Protein 1R1T (pdb70)

B-factor: mean 29.42, std 12.28, range [13.74, 68.05]

CATH classification: 1.10.10.10

Sequence (197 aa):
ELQAIAPEVAQSLAEFFAVLADPNRLRLLSLLARSELCVGDLAQAIGVSESAVSHQLRSLRNLRLVSYRKQGRHVYYQLQDHHIVALYQNALDHLQECAIASELQAIAPEVAQSLAEFFAVLADPNRLRLLSLLARSELCVGDLAQAIGVSESAVSHQLRSLRNLRLVSYRKQGRHVYYQLQDHHIVALYQNALDHL

Nearest PDB structures (foldseek):
  1r1t-assembly1_B  TM=1.010E+00  e=1.824E-17  Synechococcus elongatus PCC 7942 = FACHB-805
  1r23-assembly1_A  TM=1.008E+00  e=6.328E-17  Synechococcus elongatus PCC 7942 = FACHB-805
  1r22-assembly1_B  TM=9.417E-01  e=9.170E-15  Synechococcus elongatus PCC 7942 = FACHB-805
  6cdb-assembly1_A  TM=9.073E-01  e=1.784E-09  Staphylococcus aureus
  6cda-assembly1_A-2  TM=9.214E-01  e=3.216E-09  Staphylococcus aureus

Foldseek 3Di:
DDDDPDPVVVVVVVVLVVVVPDVVLLVQQVVLLVHWAFLVVSCVVVVHDSVVSVVVVVVCVVSQQKDWDDDPPTITIHGNDVVSSVVSVVVVVVVDDD/DCPVVDDDDDPVVVVVVVVLVVVVPDVVLLLLQVVLLPHWAFLVVSCVVVVHDSVVSVVSVVVCVVSQQKDWDDDDPTITIHGNDVVSSVVSVVVVVVD

Solvent-accessible surface area: 10867 Å² total; per-residue (Å²): 209,54,143,15,27,37,84,118,50,0,81,60,0,3,98,13,0,46,34,1,31,44,44,95,52,1,54,0,1,6,0,9,22,182,26,64,4,28,29,28,43,0,5,159,40,35,63,62,69,104,88,36,0,55,103,44,0,136,38,0,92,127,64,176,0,2,28,113,96,150,90,80,217,95,63,55,24,52,13,67,45,131,60,0,28,14,2,13,85,24,0,34,67,21,42,104,155,166,146,83,30,122,146,29,160,16,28,38,88,118,46,0,81,48,0,4,97,13,0,54,31,2,32,42,42,91,46,1,52,0,2,4,0,10,29,145,44,65,20,25,31,23,53,0,5,135,38,40,61,63,65,100,84,33,0,58,113,49,0,132,37,0,92,105,60,146,0,5,36,103,91,154,101,80,240,99,59,55,20,43,16,70,73,125,46,1,46,14,1,9,79,28,0,44,77,30,98

InterPro domains:
  IPR001845 HTH ArsR-type DNA-binding domain [PF01022] (45-91)
  IPR001845 HTH ArsR-type DNA-binding domain [PR00778] (40-55)
  IPR001845 HTH ArsR-type DNA-binding domain [PR00778] (59-70)
  IPR001845 HTH ArsR-type DNA-binding domain [PR00778] (72-87)
  IPR001845 HTH ArsR-type DNA-binding domain [PR00778] (87-102)
  IPR001845 HTH ArsR-type DNA-binding domain [PS50987] (28-122)
  IPR001845 HTH ArsR-type DNA-binding domain [SM00418] (38-116)
  IPR011991 ArsR-like helix-turn-helix domain [cd00090] (40-116)
  IPR018334 ArsR-type transcription regulator, HTH motif [PS00846] (61-79)
  IPR036388 Winged helix-like DNA-binding domain superfamily [G3DSA:1.10.10.10] (24-122)
  IPR036390 Winged helix DNA-binding domain superfamily [SSF46785] (30-118)
  IPR051011 Metal-responsive transcriptional regulator [PTHR43132] (28-119)

Structure (mmCIF, N/CA/C/O backbone):
data_1R1T
#
_entry.id   1R1T
#
_cell.length_a   37.240
_cell.length_b   69.722
_cell.length_c   43.221
_cell.angle_alpha   90.00
_cell.angle_beta   95.84
_cell.angle_gamma   90.00
#
_symmetry.space_group_name_H-M   'P 1 21 1'
#
loop_
_entity.id
_entity.type
_entity.pdbx_description
1 polymer 'Transcriptional repressor smtB'
2 water water
#
loop_
_atom_site.group_PDB
_atom_site.id
_atom_site.type_symbol
_atom_site.label_atom_id
_atom_site.label_alt_id
_atom_site.label_comp_id
_atom_site.label_asym_id
_atom_site.label_entity_id
_atom_site.label_seq_id
_atom_site.pdbx_PDB_ins_code
_atom_site.Cartn_x
_atom_site.Cartn_y
_atom_site.Cartn_z
_atom_site.occupancy
_atom_site.B_iso_or_equiv
_atom_site.auth_seq_id
_atom_site.auth_comp_id
_atom_site.auth_asym_id
_atom_site.auth_atom_id
_atom_site.pdbx_PDB_model_num
ATOM 1 N N . GLU A 1 24 ? -5.942 16.152 37.721 1.00 53.36 24 GLU A N 1
ATOM 2 C CA . GLU A 1 24 ? -7.066 16.954 37.158 1.00 52.88 24 GLU A CA 1
ATOM 3 C C . GLU A 1 24 ? -6.626 18.384 36.857 1.00 51.78 24 GLU A C 1
ATOM 4 O O . GLU A 1 24 ? -7.427 19.316 36.939 1.00 52.43 24 GLU A O 1
ATOM 10 N N . LEU A 1 25 ? -5.353 18.555 36.514 1.00 49.00 25 LEU A N 1
ATOM 11 C CA . LEU A 1 25 ? -4.827 19.879 36.204 1.00 45.57 25 LEU A CA 1
ATOM 12 C C . LEU A 1 25 ? -4.131 19.956 34.851 1.00 43.03 25 LEU A C 1
ATOM 13 O O . LEU A 1 25 ? -3.320 19.099 34.497 1.00 42.68 25 LEU A O 1
ATOM 18 N N . GLN A 1 26 ? -4.462 21.000 34.100 1.00 39.99 26 GLN A N 1
ATOM 19 C CA . GLN A 1 26 ? -3.882 21.226 32.785 1.00 36.98 26 GLN A CA 1
ATOM 20 C C . GLN A 1 26 ? -3.286 22.626 32.771 1.00 32.13 26 GLN A C 1
ATOM 21 O O . GLN A 1 26 ? -3.911 23.569 33.247 1.00 31.68 26 GLN A O 1
ATOM 27 N N . ALA A 1 27 ? -2.077 22.757 32.238 1.00 28.33 27 ALA A N 1
ATOM 28 C CA . ALA A 1 27 ? -1.426 24.057 32.167 1.00 25.45 27 ALA A CA 1
ATOM 29 C C . ALA A 1 27 ? -2.102 24.867 31.069 1.00 24.54 27 ALA A C 1
ATOM 30 O O . ALA A 1 27 ? -2.894 24.323 30.289 1.00 24.49 27 ALA A O 1
ATOM 32 N N . ILE A 1 28 ? -1.813 26.162 31.004 1.00 20.25 28 ILE A N 1
ATOM 33 C CA . ILE A 1 28 ? -2.421 26.972 29.959 1.00 20.41 28 ILE A CA 1
ATOM 34 C C . ILE A 1 28 ? -1.870 26.487 28.633 1.00 20.33 28 ILE A C 1
ATOM 35 O O . ILE A 1 28 ? -0.768 25.954 28.566 1.00 18.97 28 ILE A O 1
ATOM 40 N N . ALA A 1 29 ? -2.658 26.659 27.581 1.00 20.46 29 ALA A N 1
ATOM 41 C CA . ALA A 1 29 ? -2.262 26.230 26.251 1.00 21.95 29 ALA A CA 1
ATOM 42 C C . ALA A 1 29 ? -0.960 26.897 25.821 1.00 22.01 29 ALA A C 1
ATOM 43 O O . ALA A 1 29 ? -0.676 28.030 26.203 1.00 20.81 29 ALA A O 1
ATOM 45 N N . PRO A 1 30 ? -0.148 26.195 25.020 1.00 21.38 30 PRO A N 1
ATOM 46 C CA . PRO A 1 30 ? 1.133 26.697 24.517 1.00 21.35 30 PRO A CA 1
ATOM 47 C C . PRO A 1 30 ? 1.007 28.088 23.887 1.00 21.53 30 PRO A C 1
ATOM 48 O O . PRO A 1 30 ? 1.822 28.975 24.147 1.00 21.58 30 PRO A O 1
ATOM 52 N N . GLU A 1 31 ? -0.019 28.272 23.061 1.00 20.94 31 GLU A N 1
ATOM 53 C CA . GLU A 1 31 ? -0.247 29.547 22.393 1.00 21.61 31 GLU A CA 1
ATOM 54 C C . GLU A 1 31 ? -0.567 30.651 23.396 1.00 21.19 31 GLU A C 1
ATOM 55 O O . GLU A 1 31 ? -0.181 31.801 23.202 1.00 21.28 31 GLU A O 1
ATOM 61 N N . VAL A 1 32 ? -1.270 30.295 24.466 1.00 20.97 32 VAL A N 1
ATOM 62 C CA . VAL A 1 32 ? -1.637 31.259 25.501 1.00 20.37 32 VAL A CA 1
ATOM 63 C C . VAL A 1 32 ? -0.399 31.653 26.306 1.00 19.49 32 VAL A C 1
ATOM 64 O O . VAL A 1 32 ? -0.207 32.826 26.645 1.00 19.72 32 VAL A O 1
ATOM 68 N N . ALA A 1 33 ? 0.439 30.669 26.615 1.00 18.82 33 ALA A N 1
ATOM 69 C CA . ALA A 1 33 ? 1.665 30.929 27.365 1.00 18.29 33 ALA A CA 1
ATOM 70 C C . ALA A 1 33 ? 2.584 31.832 26.545 1.00 19.81 33 ALA A C 1
ATOM 71 O O . ALA A 1 33 ? 3.234 32.732 27.079 1.00 17.29 33 ALA A O 1
ATOM 73 N N . GLN A 1 34 ? 2.639 31.587 25.238 1.00 19.19 34 GLN A N 1
ATOM 74 C CA . GLN A 1 34 ? 3.468 32.395 24.359 1.00 19.15 34 GLN A CA 1
ATOM 75 C C . GLN A 1 34 ? 2.942 33.828 24.273 1.00 19.96 34 GLN A C 1
ATOM 76 O O . GLN A 1 34 ? 3.722 34.781 24.306 1.00 21.58 34 GLN A O 1
ATOM 82 N N . SER A 1 35 ? 1.625 33.981 24.164 1.00 18.71 35 SER A N 1
ATOM 83 C CA . SER A 1 35 ? 1.026 35.312 24.076 1.00 19.91 35 SER A CA 1
ATOM 84 C C . SER A 1 35 ? 1.221 36.089 25.369 1.00 18.51 35 SER A C 1
ATOM 85 O O . SER A 1 35 ? 1.436 37.299 25.352 1.00 18.76 35 SER A O 1
ATOM 88 N N . LEU A 1 36 ? 1.146 35.384 26.492 1.00 17.79 36 LEU A N 1
ATOM 89 C CA . LEU A 1 36 ? 1.319 36.019 27.789 1.00 16.50 36 LEU A CA 1
ATOM 90 C C . LEU A 1 36 ? 2.784 36.416 27.963 1.00 16.10 36 LEU A C 1
ATOM 91 O O . LEU A 1 36 ? 3.085 37.450 28.553 1.00 17.11 36 LEU A O 1
ATOM 96 N N . ALA A 1 37 ? 3.693 35.602 27.434 1.00 15.66 37 ALA A N 1
ATOM 97 C CA . ALA A 1 37 ? 5.121 35.894 27.532 1.00 16.99 37 ALA A CA 1
ATOM 98 C C . ALA A 1 37 ? 5.431 37.159 26.742 1.00 17.53 37 ALA A C 1
ATOM 99 O O . ALA A 1 37 ? 6.209 38.003 27.185 1.00 15.16 37 ALA A O 1
ATOM 101 N N . GLU A 1 38 ? 4.807 37.294 25.576 1.00 18.53 38 GLU A N 1
ATOM 102 C CA . GLU A 1 38 ? 5.024 38.473 24.745 1.00 19.65 38 GLU A CA 1
ATOM 103 C C . GLU A 1 38 ? 4.466 39.713 25.444 1.00 19.90 38 GLU A C 1
ATOM 104 O O . GLU A 1 38 ? 5.051 40.793 25.360 1.00 18.52 38 GLU A O 1
ATOM 110 N N . PHE A 1 39 ? 3.340 39.549 26.137 1.00 18.61 39 PHE A N 1
ATOM 111 C CA . PHE A 1 39 ? 2.716 40.651 26.871 1.00 18.19 39 PHE A CA 1
ATOM 112 C C . PHE A 1 39 ? 3.663 41.130 27.971 1.00 16.81 39 PHE A C 1
ATOM 113 O O . PHE A 1 39 ? 3.892 42.331 28.130 1.00 15.24 39 PHE A O 1
ATOM 121 N N . PHE A 1 40 ? 4.223 40.202 28.738 1.00 15.30 40 PHE A N 1
ATOM 122 C CA . PHE A 1 40 ? 5.154 40.619 29.776 1.00 15.82 40 PHE A CA 1
ATOM 123 C C . PHE A 1 40 ? 6.417 41.239 29.171 1.00 15.95 40 PHE A C 1
ATOM 124 O O . PHE A 1 40 ? 7.004 42.149 29.749 1.00 16.53 40 PHE A O 1
ATOM 132 N N . ALA A 1 41 ? 6.819 40.772 27.994 1.00 16.20 41 ALA A N 1
ATOM 133 C CA . ALA A 1 41 ? 8.005 41.308 27.331 1.00 17.59 41 ALA A CA 1
ATOM 134 C C . ALA A 1 41 ? 7.845 42.787 26.978 1.00 17.84 41 ALA A C 1
ATOM 135 O O . ALA A 1 41 ? 8.798 43.563 27.096 1.00 18.24 41 ALA A O 1
ATOM 137 N N . VAL A 1 42 ? 6.649 43.189 26.551 1.00 17.94 42 VAL A N 1
ATOM 138 C CA . VAL A 1 42 ? 6.432 44.585 26.192 1.00 19.43 42 VAL A CA 1
ATOM 139 C C . VAL A 1 42 ? 6.373 45.475 27.428 1.00 18.91 42 VAL A C 1
ATOM 140 O O . VAL A 1 42 ? 6.615 46.671 27.340 1.00 18.55 42 VAL A O 1
ATOM 144 N N . LEU A 1 43 ? 6.068 44.880 28.578 1.00 18.60 43 LEU A N 1
ATOM 145 C CA . LEU A 1 43 ? 6.015 45.619 29.831 1.00 17.88 43 LEU A C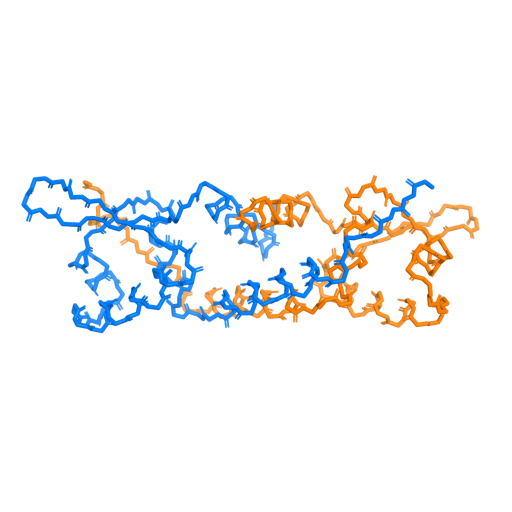A 1
ATOM 146 C C . LEU A 1 43 ? 7.408 45.788 30.441 1.00 18.07 43 LEU A C 1
ATOM 147 O O . LEU A 1 43 ? 7.608 46.638 31.308 1.00 16.83 43 LEU A O 1
ATOM 152 N N . ALA A 1 44 ? 8.365 44.976 29.991 1.00 17.61 44 ALA A N 1
ATOM 153 C CA . ALA A 1 44 ? 9.734 45.030 30.505 1.00 19.22 44 ALA A CA 1
ATOM 154 C C . ALA A 1 44 ? 10.483 46.189 29.854 1.00 19.74 44 ALA A C 1
ATOM 155 O O . ALA A 1 44 ? 11.507 45.997 29.189 1.00 20.97 44 ALA A O 1
ATOM 157 N N . ASP A 1 45 ? 9.962 47.390 30.075 1.00 18.36 45 ASP A N 1
ATOM 158 C CA . ASP A 1 45 ? 10.502 48.623 29.508 1.00 17.82 45 ASP A CA 1
ATOM 159 C C . ASP A 1 45 ? 10.312 49.711 30.558 1.00 18.15 45 ASP A C 1
ATOM 160 O O . ASP A 1 45 ? 9.188 50.120 30.836 1.00 16.46 45 ASP A O 1
ATOM 165 N N . PRO A 1 46 ? 11.410 50.204 31.146 1.00 18.69 46 PRO A N 1
ATOM 166 C CA . PRO A 1 46 ? 11.320 51.246 32.174 1.00 18.56 46 PRO A CA 1
ATOM 167 C C . PRO A 1 46 ? 10.565 52.507 31.769 1.00 19.16 46 PRO A C 1
ATOM 168 O O . PRO A 1 46 ? 9.799 53.056 32.563 1.00 17.46 46 PRO A O 1
ATOM 172 N N . ASN A 1 47 ? 10.775 52.976 30.545 1.00 20.14 47 ASN A N 1
ATOM 173 C CA . ASN A 1 47 ? 10.092 54.186 30.111 1.00 22.27 47 ASN A CA 1
ATOM 174 C C . ASN A 1 47 ? 8.592 53.976 30.000 1.00 20.50 47 ASN A C 1
ATOM 175 O O . ASN A 1 47 ? 7.809 54.869 30.324 1.00 20.45 47 ASN A O 1
ATOM 180 N N . ARG A 1 48 ? 8.184 52.795 29.550 1.00 20.07 48 ARG A N 1
ATOM 181 C CA . ARG A 1 48 ? 6.765 52.501 29.441 1.00 19.57 48 ARG A CA 1
ATOM 182 C C . ARG A 1 48 ? 6.168 52.432 30.838 1.00 18.46 48 ARG A C 1
ATOM 183 O O . ARG A 1 48 ? 5.097 52.969 31.090 1.00 18.30 48 ARG A O 1
ATOM 191 N N . LEU A 1 49 ? 6.871 51.769 31.751 1.00 17.35 49 LEU A N 1
ATOM 192 C CA . LEU A 1 49 ? 6.375 51.647 33.118 1.00 16.54 49 LEU A CA 1
ATOM 193 C C . LEU A 1 49 ? 6.239 53.000 33.816 1.00 17.51 49 LEU A C 1
ATOM 194 O O . LEU A 1 49 ? 5.329 53.193 34.622 1.00 17.38 49 LEU A O 1
ATOM 199 N N . ARG A 1 50 ? 7.130 53.940 33.504 1.00 17.50 50 ARG A N 1
ATOM 200 C CA . ARG A 1 50 ? 7.039 55.263 34.112 1.00 18.17 50 ARG A CA 1
ATOM 201 C C . ARG A 1 50 ? 5.732 55.921 33.663 1.00 17.53 50 ARG A C 1
ATOM 202 O O . ARG A 1 50 ? 5.041 56.549 34.464 1.00 17.04 50 ARG A O 1
ATOM 210 N N . LEU A 1 51 ? 5.395 55.768 32.385 1.00 17.73 51 LEU A N 1
ATOM 211 C CA . LEU A 1 51 ? 4.158 56.346 31.862 1.00 18.71 51 LEU A CA 1
ATOM 212 C C . LEU A 1 51 ? 2.951 55.650 32.468 1.00 17.36 51 LEU A C 1
ATOM 213 O O . LEU A 1 51 ? 1.979 56.301 32.859 1.00 18.01 51 LEU A O 1
ATOM 218 N N . LEU A 1 52 ? 3.001 54.324 32.551 1.00 15.42 52 LEU A N 1
ATOM 219 C CA . LEU A 1 52 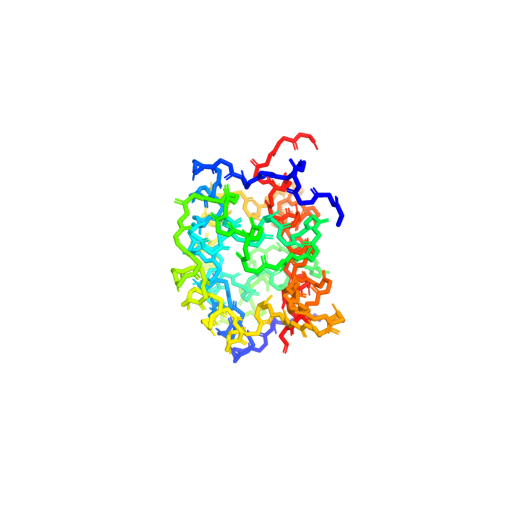? 1.883 53.585 33.121 1.00 17.42 52 LEU A CA 1
ATOM 220 C C . LEU A 1 52 ? 1.684 53.931 34.592 1.00 16.69 52 LEU A C 1
ATOM 221 O O . LEU A 1 52 ? 0.548 53.970 35.071 1.00 17.03 52 LEU A O 1
ATOM 226 N N . SER A 1 53 ? 2.782 54.197 35.304 1.00 16.53 53 SER A N 1
ATOM 227 C CA . SER A 1 53 ? 2.702 54.549 36.720 1.00 15.35 53 SER A CA 1
ATOM 228 C C . SER A 1 53 ? 1.914 55.839 36.930 1.00 15.37 53 SER A C 1
ATOM 229 O O . SER A 1 53 ? 1.315 56.046 37.989 1.00 15.80 53 SER A O 1
ATOM 232 N N . LEU A 1 54 ? 1.920 56.717 35.932 1.00 15.35 54 LEU A N 1
ATOM 233 C CA . LEU A 1 54 ? 1.168 57.964 36.032 1.00 14.47 54 LEU A CA 1
ATOM 234 C C . LEU A 1 54 ? -0.307 57.704 35.744 1.00 15.17 54 LEU A C 1
ATOM 235 O O . LEU A 1 54 ? -1.191 58.133 36.487 1.00 16.73 54 LEU A O 1
ATOM 240 N N . LEU A 1 55 ? -0.562 56.977 34.666 1.00 14.57 55 LEU A N 1
ATOM 241 C CA . LEU A 1 55 ? -1.926 56.668 34.261 1.00 14.17 55 LEU A CA 1
ATOM 242 C C . LEU A 1 55 ? -2.635 55.773 35.270 1.00 15.17 55 LEU A C 1
ATOM 243 O O . LEU A 1 55 ? -3.872 55.742 35.325 1.00 15.88 55 LEU A O 1
ATOM 248 N N . ALA A 1 56 ? -1.862 55.049 36.076 1.00 17.42 56 ALA A N 1
ATOM 249 C CA . ALA A 1 56 ? -2.458 54.173 37.080 1.00 18.28 56 ALA A CA 1
ATOM 250 C C . ALA A 1 56 ? -3.124 55.027 38.164 1.00 21.57 56 ALA A C 1
ATOM 251 O O . ALA A 1 56 ? -4.021 54.569 38.867 1.00 22.37 56 ALA A O 1
ATOM 253 N N . ARG A 1 57 ? -2.687 56.276 38.279 1.00 21.66 57 ARG A N 1
ATOM 254 C CA . ARG A 1 57 ? -3.229 57.205 39.268 1.00 23.70 57 ARG A CA 1
ATOM 255 C C . ARG A 1 57 ? -4.400 58.013 38.713 1.00 23.20 57 ARG A C 1
ATOM 256 O O . ARG A 1 57 ? -5.342 58.343 39.436 1.00 22.69 57 ARG A O 1
ATOM 264 N N . SER A 1 58 ? -4.344 58.337 37.425 1.00 22.16 58 SER A N 1
ATOM 265 C CA . SER A 1 58 ? -5.402 59.131 36.813 1.00 21.52 58 SER A CA 1
ATOM 266 C C . SER A 1 58 ? -5.230 59.234 35.310 1.00 21.02 58 SER A C 1
ATOM 267 O O . SER A 1 58 ? -4.120 59.090 34.795 1.00 20.06 58 SER A O 1
ATOM 270 N N . GLU A 1 59 ? -6.329 59.479 34.601 1.00 22.04 59 GLU A N 1
ATOM 271 C CA . GLU A 1 59 ? -6.231 59.641 33.160 1.00 21.70 59 GLU A CA 1
ATOM 272 C C . GLU A 1 59 ? -5.495 60.968 33.025 1.00 21.29 59 GLU A C 1
ATOM 273 O O . GLU A 1 59 ? -5.613 61.832 33.895 1.00 20.87 59 GLU A O 1
ATOM 279 N N . LEU A 1 60 ? -4.732 61.132 31.952 1.00 19.26 60 LEU A N 1
ATOM 280 C CA . LEU A 1 60 ? -3.951 62.347 31.764 1.00 19.71 60 LEU A CA 1
ATOM 281 C C . LEU A 1 60 ? -3.801 62.728 30.303 1.00 19.04 60 LEU A C 1
ATOM 282 O O . LEU A 1 60 ? -3.793 61.868 29.426 1.00 19.65 60 LEU A O 1
ATOM 287 N N . CYS A 1 61 ? -3.661 64.022 30.045 1.00 22.28 61 CYS A N 1
ATOM 288 C CA . CYS A 1 61 ? -3.464 64.473 28.681 1.00 24.04 61 CYS A CA 1
ATOM 289 C C . CYS A 1 61 ? -1.967 64.380 28.400 1.00 23.90 61 CYS A C 1
ATOM 290 O O . CYS A 1 61 ? -1.154 64.266 29.324 1.00 23.40 61 CYS A O 1
ATOM 293 N N . VAL A 1 62 ? -1.603 64.408 27.126 1.00 22.71 62 VAL A N 1
ATOM 294 C CA . VAL A 1 62 ? -0.205 64.318 26.735 1.00 22.42 62 VAL A CA 1
ATOM 295 C C . VAL A 1 62 ? 0.631 65.410 27.404 1.00 22.76 62 VAL A C 1
ATOM 296 O O . VAL A 1 62 ? 1.770 65.171 27.802 1.00 22.08 62 VAL A O 1
ATOM 300 N N . GLY A 1 63 ? 0.057 66.601 27.533 1.00 22.70 63 GLY A N 1
ATOM 301 C CA . GLY A 1 63 ? 0.762 67.698 28.173 1.00 25.30 63 GLY A CA 1
ATOM 302 C C . GLY A 1 63 ? 1.130 67.355 29.606 1.00 26.20 63 GLY A C 1
ATOM 303 O O . GLY A 1 63 ? 2.261 67.589 30.039 1.00 27.61 63 GLY A O 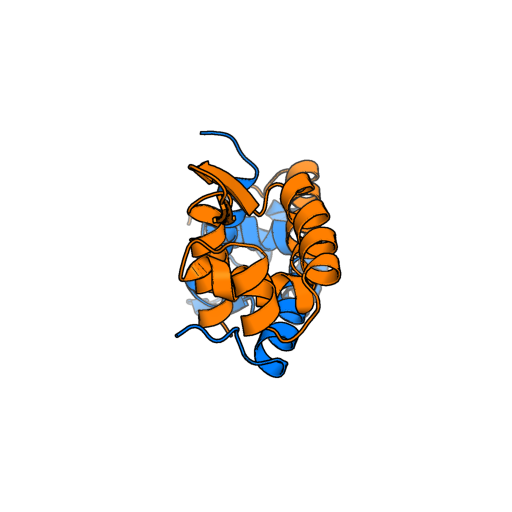1
ATOM 304 N N . ASP A 1 64 ? 0.175 66.803 30.348 1.00 26.29 64 ASP A N 1
ATOM 305 C CA . ASP A 1 64 ? 0.421 66.417 31.737 1.00 26.58 64 ASP A CA 1
ATOM 306 C C . ASP A 1 64 ? 1.548 65.390 31.817 1.00 25.13 64 ASP A C 1
ATOM 307 O O . ASP A 1 64 ? 2.454 65.513 32.640 1.00 25.93 64 ASP A O 1
ATOM 312 N N . LEU A 1 65 ? 1.476 64.370 30.965 1.00 22.74 65 LEU A N 1
ATOM 313 C CA . LEU A 1 65 ? 2.481 63.306 30.951 1.00 23.11 65 LEU A CA 1
ATOM 314 C C . LEU A 1 65 ? 3.878 63.812 30.611 1.00 25.95 65 LEU A C 1
ATOM 315 O O . LEU A 1 65 ? 4.858 63.447 31.266 1.00 25.20 65 LEU A O 1
ATOM 320 N N . ALA A 1 66 ? 3.969 64.652 29.587 1.00 27.13 66 ALA A N 1
ATOM 321 C CA . ALA A 1 66 ? 5.255 65.198 29.168 1.00 30.30 66 ALA A CA 1
ATOM 322 C C . ALA A 1 66 ? 5.924 65.962 30.301 1.00 31.28 66 ALA A C 1
ATOM 323 O O . ALA A 1 66 ? 7.098 65.746 30.600 1.00 32.60 66 ALA A O 1
ATOM 325 N N . GLN A 1 67 ? 5.170 66.856 30.931 1.00 33.28 67 GLN A N 1
ATOM 326 C CA . GLN A 1 67 ? 5.698 67.656 32.027 1.00 35.60 67 GLN A CA 1
ATOM 327 C C . GLN A 1 67 ? 6.053 66.787 33.230 1.00 35.68 67 GLN A C 1
ATOM 328 O O . GLN A 1 67 ? 6.996 67.083 33.965 1.00 34.96 67 GLN A O 1
ATOM 334 N N . ALA A 1 68 ? 5.300 65.709 33.425 1.00 35.25 68 ALA A N 1
ATOM 335 C CA . ALA A 1 68 ? 5.542 64.808 34.546 1.00 36.38 68 ALA A CA 1
ATOM 336 C C . ALA A 1 68 ? 6.897 64.115 34.453 1.00 37.05 68 ALA A C 1
ATOM 337 O O . ALA A 1 68 ? 7.641 64.066 35.433 1.00 38.03 68 ALA A O 1
ATOM 339 N N . ILE A 1 69 ? 7.219 63.580 33.280 1.00 36.81 69 ILE A N 1
ATOM 340 C CA . ILE A 1 69 ? 8.488 62.885 33.104 1.00 37.99 69 ILE A CA 1
ATOM 341 C C . ILE A 1 69 ? 9.607 63.791 32.599 1.00 38.34 69 ILE A C 1
ATOM 342 O O . ILE A 1 69 ? 10.780 63.425 32.654 1.00 39.68 69 ILE A O 1
ATOM 347 N N . GLY A 1 70 ? 9.245 64.968 32.100 1.00 37.39 70 GLY A N 1
ATOM 348 C CA . GLY A 1 70 ? 10.251 65.905 31.631 1.00 38.05 70 GLY A CA 1
ATOM 349 C C . GLY A 1 70 ? 10.726 65.783 30.196 1.00 37.27 70 GLY A C 1
ATOM 350 O O . GLY A 1 70 ? 11.883 66.081 29.898 1.00 37.77 70 GLY A O 1
ATOM 351 N N . VAL A 1 71 ? 9.845 65.347 29.303 1.00 36.40 71 VAL A N 1
ATOM 352 C CA . VAL A 1 71 ? 10.195 65.219 27.895 1.00 36.49 71 VAL A CA 1
ATOM 353 C C . VAL A 1 71 ? 9.222 66.045 27.059 1.00 36.15 71 VAL A C 1
ATOM 354 O O . VAL A 1 71 ? 8.277 66.628 27.590 1.00 35.86 71 VAL A O 1
ATOM 358 N N . SER A 1 72 ? 9.458 66.096 25.753 1.00 35.40 72 SER A N 1
ATOM 359 C CA . SER A 1 72 ? 8.596 66.859 24.862 1.00 35.10 72 SER A CA 1
ATOM 360 C C . SER A 1 72 ? 7.296 66.106 24.626 1.00 34.31 72 SER A C 1
ATOM 361 O O . SER A 1 72 ? 7.255 64.880 24.726 1.00 33.55 72 SER A O 1
ATOM 364 N N . GLU A 1 73 ? 6.236 66.842 24.313 1.00 33.91 73 GLU A N 1
ATOM 365 C CA . GLU A 1 73 ? 4.952 66.219 24.041 1.00 34.10 73 GLU A CA 1
ATOM 366 C C . GLU A 1 73 ? 5.103 65.255 22.868 1.00 33.89 73 GLU A C 1
ATOM 367 O O . GLU A 1 73 ? 4.522 64.174 22.865 1.00 33.07 73 GLU A O 1
ATOM 373 N N . SER A 1 74 ? 5.896 65.644 21.875 1.00 33.79 74 SER A N 1
ATOM 374 C CA . SER A 1 74 ? 6.116 64.793 20.712 1.00 33.75 74 SER A CA 1
ATOM 375 C C . SER A 1 74 ? 6.713 63.460 21.144 1.00 32.56 74 SER A C 1
ATOM 376 O O . SER A 1 74 ? 6.343 62.410 20.627 1.00 32.48 74 SER A O 1
ATOM 379 N N . ALA A 1 75 ? 7.636 63.509 22.100 1.00 31.80 75 ALA A N 1
ATOM 380 C CA . ALA A 1 75 ? 8.275 62.300 22.600 1.00 31.43 75 ALA A CA 1
ATOM 381 C C . ALA A 1 75 ? 7.245 61.378 23.251 1.00 29.98 75 ALA A C 1
ATOM 382 O O . ALA A 1 75 ? 7.201 60.184 22.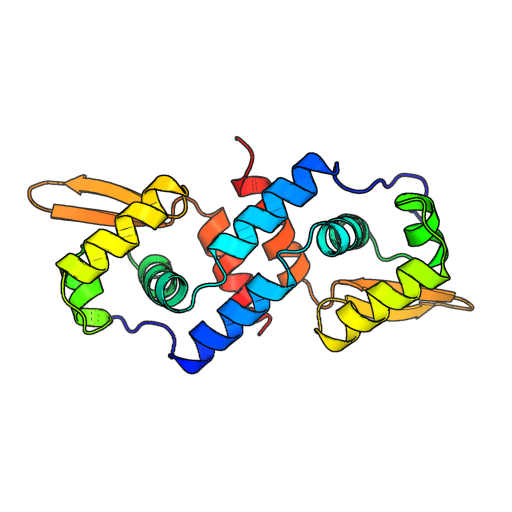964 1.00 28.64 75 ALA A O 1
ATOM 384 N N . VAL A 1 76 ? 6.418 61.934 24.130 1.00 30.15 76 VAL A N 1
ATOM 385 C CA . VAL A 1 76 ? 5.401 61.133 24.800 1.00 28.28 76 VAL A CA 1
ATOM 386 C C . VAL A 1 76 ? 4.354 60.638 23.806 1.00 27.02 76 VAL A C 1
ATOM 387 O O . VAL A 1 76 ? 3.841 59.532 23.942 1.00 25.62 76 VAL A O 1
ATOM 391 N N . SER A 1 77 ? 4.038 61.458 22.808 1.00 26.85 77 SER A N 1
ATOM 392 C CA . SER A 1 77 ? 3.056 61.074 21.806 1.00 28.67 77 SER A CA 1
ATOM 393 C C . SER A 1 77 ? 3.578 59.842 21.074 1.00 27.93 77 SER A C 1
ATOM 394 O O . SER A 1 77 ? 2.837 58.899 20.811 1.00 27.16 77 SER A O 1
ATOM 397 N N . HIS A 1 78 ? 4.867 59.857 20.753 1.00 29.08 78 HIS A N 1
ATOM 398 C CA . HIS A 1 78 ? 5.492 58.734 20.069 1.00 29.80 78 HIS A CA 1
ATOM 399 C C . HIS A 1 78 ? 5.387 57.475 20.928 1.00 28.13 78 HIS A C 1
ATOM 400 O O . HIS A 1 78 ? 5.017 56.407 20.443 1.00 28.37 78 HIS A O 1
ATOM 407 N N . GLN A 1 79 ? 5.704 57.606 22.212 1.00 26.84 79 GLN A N 1
ATOM 408 C CA . GLN A 1 79 ? 5.647 56.465 23.118 1.00 24.70 79 GLN A CA 1
ATOM 409 C C . GLN A 1 79 ? 4.218 55.951 23.277 1.00 24.18 79 GLN A C 1
ATOM 410 O O . GLN A 1 79 ? 3.991 54.743 23.332 1.00 23.63 79 GLN A O 1
ATOM 416 N N . LEU A 1 80 ? 3.252 56.866 23.336 1.00 23.20 80 LEU A N 1
ATOM 417 C CA . LEU A 1 80 ? 1.852 56.475 23.486 1.00 21.45 80 LEU A CA 1
ATOM 418 C C . LEU A 1 80 ? 1.347 55.736 22.250 1.00 21.30 80 LEU A C 1
ATOM 419 O O . LEU A 1 80 ? 0.482 54.866 22.340 1.00 21.53 80 LEU A O 1
ATOM 424 N N . ARG A 1 81 ? 1.898 56.080 21.092 1.00 23.67 81 ARG A N 1
ATOM 425 C CA . ARG A 1 81 ? 1.507 55.436 19.846 1.00 26.51 81 ARG A CA 1
ATOM 426 C C . ARG A 1 81 ? 1.717 53.930 19.987 1.00 26.33 81 ARG A C 1
ATOM 427 O O . ARG A 1 81 ? 0.836 53.132 19.660 1.00 27.49 81 ARG A O 1
ATOM 435 N N . SER A 1 82 ? 2.891 53.552 20.485 1.00 25.71 82 SER A N 1
ATOM 436 C CA . SER A 1 82 ? 3.234 52.148 20.682 1.00 25.77 82 SER A CA 1
ATOM 437 C C . SER A 1 82 ? 2.323 51.503 21.718 1.00 23.77 82 SER A C 1
ATOM 438 O O . SER A 1 82 ? 1.819 50.401 21.516 1.00 24.43 82 SER A O 1
ATOM 441 N N . LEU A 1 83 ? 2.105 52.195 22.830 1.00 22.59 83 LEU A N 1
ATOM 442 C CA . LEU A 1 83 ? 1.253 51.662 23.883 1.00 22.24 83 LEU A CA 1
ATOM 443 C C . LEU A 1 83 ? -0.183 51.465 23.410 1.00 21.67 83 LEU A C 1
ATOM 444 O O . LEU A 1 83 ? -0.869 50.555 23.868 1.00 21.47 83 LEU A O 1
ATOM 449 N N . ARG A 1 84 ? -0.641 52.311 22.494 1.00 20.66 84 ARG A N 1
ATOM 450 C CA . ARG A 1 84 ? -1.995 52.173 21.977 1.00 24.06 84 ARG A CA 1
ATOM 451 C C . ARG A 1 84 ? -2.101 50.908 21.130 1.00 25.02 84 ARG A C 1
ATOM 452 O O . ARG A 1 84 ? -3.053 50.140 21.265 1.00 24.97 84 ARG A O 1
ATOM 460 N N . ASN A 1 85 ? -1.117 50.693 20.261 1.00 25.38 85 ASN A N 1
ATOM 461 C CA . ASN A 1 85 ? -1.131 49.522 19.392 1.00 28.76 85 ASN A CA 1
ATOM 462 C C . ASN A 1 85 ? -0.940 48.229 20.181 1.00 29.08 85 ASN A C 1
ATOM 463 O O . ASN A 1 85 ? -1.410 47.172 19.764 1.00 30.78 85 ASN A O 1
ATOM 468 N N . LEU A 1 86 ? -0.253 48.318 21.318 1.00 28.90 86 LEU A N 1
ATOM 469 C CA . LEU A 1 86 ? -0.009 47.150 22.166 1.00 28.13 86 LEU A CA 1
ATOM 470 C C . LEU A 1 86 ? -1.173 46.904 23.126 1.00 27.43 86 LEU A C 1
ATOM 471 O O . LEU A 1 86 ? -1.122 46.002 23.967 1.00 28.20 86 LEU A O 1
ATOM 476 N N . ARG A 1 87 ? -2.221 47.710 22.988 1.00 26.72 87 ARG A N 1
ATOM 477 C CA . ARG A 1 87 ? -3.415 47.609 23.819 1.00 25.95 87 ARG A CA 1
ATOM 478 C C . ARG A 1 87 ? -3.148 47.779 25.310 1.00 23.79 87 ARG A C 1
ATOM 479 O O . ARG A 1 87 ? -3.808 47.151 26.140 1.00 23.24 87 ARG A O 1
ATOM 487 N N . LEU A 1 88 ? -2.184 48.631 25.641 1.00 20.10 88 LEU A N 1
ATOM 488 C CA . LEU A 1 88 ? -1.847 48.907 27.039 1.00 19.69 88 LEU A CA 1
ATOM 489 C C . LEU A 1 88 ? -2.528 50.196 27.499 1.00 18.73 88 LEU A C 1
ATOM 490 O O . LEU A 1 88 ? -2.813 50.369 28.685 1.00 18.94 88 LEU A O 1
ATOM 495 N N . VAL A 1 89 ? -2.785 51.105 26.561 1.00 18.19 89 VAL A N 1
ATOM 496 C CA . VAL A 1 89 ? -3.474 52.350 26.888 1.00 19.09 89 VAL A CA 1
ATOM 497 C C . VAL A 1 89 ? -4.565 52.647 25.866 1.00 20.59 89 VAL A C 1
ATOM 498 O O . VAL A 1 89 ? -4.533 52.151 24.740 1.00 20.08 89 VAL A O 1
ATOM 502 N N . SER A 1 90 ? -5.534 53.448 26.288 1.00 19.45 90 SER A N 1
ATOM 503 C CA . SER A 1 90 ? -6.634 53.869 25.432 1.00 20.63 90 SER A CA 1
ATOM 504 C C . SER A 1 90 ? -6.757 55.373 25.620 1.00 20.18 90 SER A C 1
ATOM 505 O O . SER A 1 90 ? -5.981 55.975 26.356 1.00 19.24 90 SER A O 1
ATOM 508 N N . TYR A 1 91 ? -7.704 55.996 24.933 1.00 20.30 91 TYR A N 1
ATOM 509 C CA . TYR A 1 91 ? -7.884 57.428 25.094 1.00 21.58 91 TYR A CA 1
ATOM 510 C C . TYR A 1 91 ? -9.346 57.776 24.908 1.00 22.24 91 TYR A C 1
ATOM 511 O O . TYR A 1 91 ? -10.134 56.970 24.402 1.00 22.92 91 TYR A O 1
ATOM 520 N N . ARG A 1 92 ? -9.692 58.983 25.326 1.00 23.05 92 ARG A N 1
ATOM 521 C CA . ARG A 1 92 ? -11.052 59.480 25.232 1.00 27.13 92 ARG A CA 1
ATOM 522 C C . ARG A 1 92 ? -11.004 60.984 25.011 1.00 27.54 92 ARG A C 1
ATOM 523 O O . ARG A 1 92 ? -10.027 61.646 25.373 1.00 24.96 92 ARG A O 1
ATOM 531 N N . LYS A 1 93 ? -12.055 61.518 24.398 1.00 30.23 93 LYS A N 1
ATOM 532 C CA . LYS A 1 93 ? -12.140 62.948 24.152 1.00 33.69 93 LYS A CA 1
ATOM 533 C C . LYS A 1 93 ? -13.008 63.556 25.249 1.00 35.06 93 LYS A C 1
ATOM 534 O O . LYS A 1 93 ? -14.140 63.127 25.457 1.00 36.10 93 LYS A O 1
ATOM 540 N N . GLN A 1 94 ? -12.466 64.537 25.959 1.00 37.38 94 GLN A N 1
ATOM 541 C CA . GLN A 1 94 ? -13.198 65.213 27.023 1.00 40.29 94 GLN A CA 1
ATOM 542 C C . GLN A 1 94 ? -13.149 66.710 26.766 1.00 40.74 94 GLN A C 1
ATOM 543 O O . GLN A 1 94 ? -12.217 67.395 27.188 1.00 41.39 94 GLN A O 1
ATOM 549 N N . GLY A 1 95 ? -14.160 67.214 26.067 1.00 41.78 95 GLY A N 1
ATOM 550 C CA . GLY A 1 95 ? -14.194 68.627 25.752 1.00 41.83 95 GLY A CA 1
ATOM 551 C C . GLY A 1 95 ? -13.245 68.915 24.607 1.00 41.23 95 GLY A C 1
ATOM 552 O O . GLY A 1 95 ? -13.354 68.316 23.536 1.00 42.32 95 GLY A O 1
ATOM 553 N N . ARG A 1 96 ? -12.302 69.821 24.834 1.00 40.84 96 ARG A N 1
ATOM 554 C CA . ARG A 1 96 ? -11.332 70.185 23.810 1.00 40.52 96 ARG A CA 1
ATOM 555 C C . ARG A 1 96 ? -9.985 69.502 24.041 1.00 38.34 96 ARG A C 1
ATOM 556 O O . ARG A 1 96 ? -8.960 69.951 23.531 1.00 37.90 96 ARG A O 1
ATOM 564 N N . HIS A 1 97 ? -9.991 68.412 24.803 1.00 35.48 97 HIS A N 1
ATOM 565 C CA . HIS A 1 97 ? -8.755 67.694 25.103 1.00 34.17 97 HIS A CA 1
ATOM 566 C C . HIS A 1 97 ? -8.885 66.179 25.003 1.00 30.13 97 HIS A C 1
ATOM 567 O O . HIS A 1 97 ? -9.967 65.621 25.159 1.00 29.95 97 HIS A O 1
ATOM 574 N N . VAL A 1 98 ? -7.758 65.523 24.750 1.00 28.08 98 VAL A N 1
ATOM 575 C CA . VAL A 1 98 ? -7.710 64.070 24.665 1.00 24.29 98 VAL A CA 1
ATOM 576 C C . VAL A 1 98 ? -6.988 63.571 25.915 1.00 22.18 98 VAL A C 1
ATOM 577 O O . VAL A 1 98 ? -5.897 64.032 26.234 1.00 22.39 98 VAL A O 1
ATOM 581 N N . TYR A 1 99 ? -7.615 62.655 26.637 1.00 19.90 99 TYR A N 1
ATOM 582 C CA . TYR A 1 99 ? -7.003 62.110 27.841 1.00 19.36 99 TYR A CA 1
ATOM 583 C C . TYR A 1 99 ? -6.702 60.642 27.626 1.00 17.82 99 TYR A C 1
ATOM 584 O O . TYR A 1 99 ? -7.497 59.916 27.038 1.00 18.82 99 TYR A O 1
ATOM 593 N N . TYR A 1 100 ? -5.534 60.212 28.093 1.00 16.81 100 TYR A N 1
ATOM 594 C CA . TYR A 1 100 ? -5.137 58.824 27.971 1.00 16.65 100 TYR A CA 1
ATOM 595 C C . TYR A 1 100 ? -5.378 58.105 29.289 1.00 17.33 100 TYR A C 1
ATOM 596 O O . TYR A 1 100 ? -5.361 58.722 30.352 1.00 16.76 100 TYR A O 1
ATOM 605 N N . GLN A 1 101 ? -5.605 56.800 29.200 1.00 17.80 101 GLN A N 1
ATOM 606 C CA . GLN A 1 101 ? -5.846 55.971 30.374 1.00 18.43 101 GLN A CA 1
ATOM 607 C C . GLN A 1 101 ? -5.325 54.561 30.124 1.00 16.99 101 GLN A C 1
ATOM 608 O O . GLN A 1 101 ? -5.062 54.187 28.987 1.00 17.11 101 GLN A O 1
ATOM 614 N N . LEU A 1 102 ? -5.165 53.777 31.184 1.00 15.47 102 LEU A N 1
ATOM 615 C CA . LEU A 1 102 ? -4.724 52.404 31.000 1.00 15.77 102 LEU A CA 1
ATOM 616 C C . LEU A 1 102 ? -5.865 51.681 30.284 1.00 16.81 102 LEU A C 1
ATOM 617 O O . LEU A 1 102 ? -7.035 51.963 30.543 1.00 19.52 102 LEU A O 1
ATOM 622 N N . GLN A 1 103 ? -5.524 50.770 29.375 1.00 17.74 103 GLN A N 1
ATOM 623 C CA . GLN A 1 103 ? -6.516 50.040 28.576 1.00 18.95 103 GLN A CA 1
ATOM 624 C C . GLN A 1 103 ? -7.705 49.467 29.341 1.00 19.91 103 GLN A C 1
ATOM 625 O O . GLN A 1 103 ? -8.847 49.557 28.887 1.00 21.01 103 GLN A O 1
ATOM 631 N N . ASP A 1 104 ? -7.436 48.845 30.482 1.00 18.19 104 ASP A N 1
ATOM 632 C CA . ASP A 1 104 ? -8.497 48.282 31.300 1.00 19.83 104 ASP A CA 1
ATOM 633 C C . ASP A 1 104 ? -8.026 48.152 32.737 1.00 20.11 104 ASP A C 1
ATOM 634 O O . ASP A 1 104 ? -6.861 48.420 33.041 1.00 17.61 104 ASP A O 1
ATOM 639 N N . HIS A 1 105 ? -8.929 47.758 33.626 1.00 19.61 105 HIS A N 1
ATOM 640 C CA . HIS A 1 105 ? -8.573 47.633 35.032 1.00 19.55 105 HIS A CA 1
ATOM 641 C C . HIS A 1 105 ? -7.589 46.504 35.304 1.00 18.67 105 HIS A C 1
ATOM 642 O O . HIS A 1 105 ? -6.902 46.517 36.319 1.00 19.98 105 HIS A O 1
ATOM 649 N N . HIS A 1 106 ? -7.512 45.526 34.408 1.00 18.51 106 HIS A N 1
ATOM 650 C CA . HIS A 1 106 ? -6.579 44.424 34.624 1.00 17.09 106 HIS A CA 1
ATOM 651 C C . HIS A 1 106 ? -5.152 44.958 34.606 1.00 17.41 106 HIS A C 1
ATOM 652 O O . HIS A 1 106 ? -4.296 44.509 35.374 1.00 17.44 106 HIS A O 1
ATOM 659 N N . ILE A 1 107 ? -4.896 45.918 33.725 1.00 16.43 107 ILE A N 1
ATOM 660 C CA . ILE A 1 107 ? -3.567 46.512 33.620 1.00 18.03 107 ILE A CA 1
ATOM 661 C C . ILE A 1 107 ? -3.255 47.244 34.921 1.00 18.00 107 ILE A C 1
ATOM 662 O O . ILE A 1 107 ? -2.142 47.173 35.437 1.00 16.92 107 ILE A O 1
ATOM 667 N N . VAL A 1 108 ? -4.255 47.944 35.444 1.00 18.14 108 VAL A N 1
ATOM 668 C CA . VAL A 1 108 ? -4.121 48.667 36.702 1.00 18.89 108 VAL A CA 1
ATOM 669 C C . VAL A 1 108 ? -3.760 47.683 37.818 1.00 18.57 108 VAL A C 1
ATOM 670 O O . VAL A 1 108 ? -2.794 47.878 38.555 1.00 17.27 108 VAL A O 1
ATOM 674 N N . ALA A 1 109 ? -4.537 46.610 37.923 1.00 18.91 109 ALA A N 1
ATOM 675 C CA . ALA A 1 109 ? -4.323 45.610 38.959 1.00 17.57 109 ALA A CA 1
ATOM 676 C C . ALA A 1 109 ? -3.011 44.833 38.839 1.00 16.82 109 ALA A C 1
ATOM 677 O O . ALA A 1 109 ? -2.349 44.579 39.843 1.00 16.88 109 ALA A O 1
ATOM 679 N N . LEU A 1 110 ? -2.626 44.448 37.628 1.00 16.48 110 LEU A N 1
ATOM 680 C CA . LEU A 1 110 ? -1.381 43.698 37.499 1.00 17.36 110 LEU A CA 1
ATOM 681 C C . LEU A 1 110 ? -0.193 44.605 37.795 1.00 16.30 110 LEU A C 1
ATOM 682 O O . LEU A 1 110 ? 0.806 44.160 38.357 1.00 16.33 110 LEU A O 1
ATOM 687 N N . TYR A 1 111 ? -0.309 45.877 37.425 1.00 15.75 111 TYR A N 1
ATOM 688 C CA . TYR A 1 111 ? 0.760 46.833 37.689 1.00 16.42 111 TYR A CA 1
ATOM 689 C C . TYR A 1 111 ? 0.934 47.014 39.200 1.00 17.23 111 TYR A C 1
ATOM 690 O O . TYR A 1 111 ? 2.043 46.936 39.728 1.00 18.02 111 TYR A O 1
ATOM 699 N N . GLN A 1 112 ? -0.168 47.257 39.896 1.00 17.94 112 GLN A N 1
ATOM 700 C CA . GLN A 1 112 ? -0.112 47.462 41.337 1.00 20.36 112 GLN A CA 1
ATOM 701 C C . GLN A 1 112 ? 0.357 46.229 42.089 1.00 18.32 112 GLN A C 1
ATOM 702 O O . GLN A 1 112 ? 1.122 46.334 43.041 1.00 20.02 112 GLN A O 1
ATOM 708 N N . ASN A 1 113 ? -0.099 45.057 41.671 1.00 18.37 113 ASN A N 1
ATOM 709 C CA . ASN A 1 113 ? 0.316 43.838 42.345 1.00 17.75 113 ASN A CA 1
ATOM 710 C C . ASN A 1 113 ? 1.781 43.517 42.110 1.00 17.80 113 ASN A C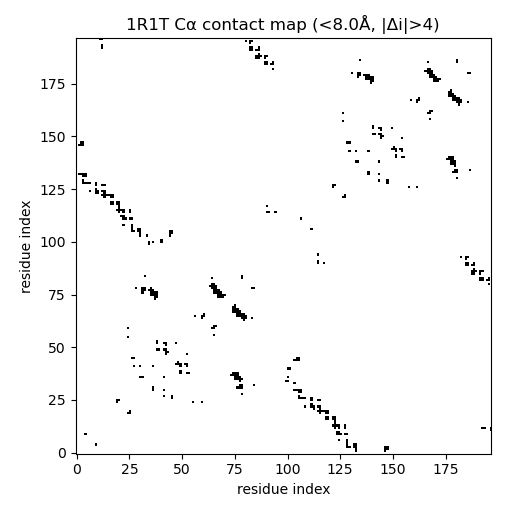 1
ATOM 711 O O . ASN A 1 113 ? 2.439 42.964 42.985 1.00 17.70 113 ASN A O 1
ATOM 716 N N . ALA A 1 114 ? 2.297 43.861 40.933 1.00 16.82 114 ALA A N 1
ATOM 717 C CA . ALA A 1 114 ? 3.704 43.599 40.641 1.00 16.96 114 ALA A CA 1
ATOM 718 C C . ALA A 1 114 ? 4.567 44.498 41.522 1.00 19.76 114 ALA A C 1
ATOM 719 O O . ALA A 1 114 ? 5.544 44.056 42.131 1.00 18.42 114 ALA A O 1
ATOM 721 N N . LEU A 1 115 ? 4.192 45.768 41.593 1.00 20.70 115 LEU A N 1
ATOM 722 C CA . LEU A 1 115 ? 4.936 46.726 42.395 1.00 23.79 115 LEU A CA 1
ATOM 723 C C . LEU A 1 115 ? 4.892 46.341 43.872 1.00 23.89 115 LEU A C 1
ATOM 724 O O . LEU A 1 115 ? 5.909 46.400 44.563 1.00 25.53 115 LEU A O 1
ATOM 729 N N . ASP A 1 116 ? 3.719 45.940 44.354 1.00 25.05 116 ASP A N 1
ATOM 730 C CA . ASP A 1 116 ? 3.580 45.538 45.749 1.00 26.90 116 ASP A CA 1
ATOM 731 C C . ASP A 1 116 ? 4.471 44.341 46.058 1.00 27.78 116 ASP A C 1
ATOM 732 O O . ASP A 1 116 ? 5.104 44.282 47.115 1.00 29.82 116 ASP A O 1
ATOM 737 N N . HIS A 1 117 ? 4.514 43.387 45.133 1.00 25.11 117 HIS A N 1
ATOM 738 C CA . HIS A 1 117 ? 5.332 42.190 45.299 1.00 26.59 117 HIS A CA 1
ATOM 739 C C . HIS A 1 117 ? 6.796 42.577 45.499 1.00 26.52 117 HIS A C 1
ATOM 740 O O . HIS A 1 117 ? 7.461 42.080 46.405 1.00 28.58 117 HIS A O 1
ATOM 747 N N . LEU A 1 118 ? 7.293 43.464 44.646 1.00 27.49 118 LEU A N 1
ATOM 748 C CA . LEU A 1 118 ? 8.679 43.897 44.739 1.00 30.85 118 LEU A CA 1
ATOM 749 C C . LEU A 1 118 ? 8.977 44.640 46.037 1.00 34.27 118 LEU A C 1
ATOM 750 O O . LEU A 1 118 ? 10.135 44.919 46.345 1.00 33.41 118 LEU A O 1
ATOM 755 N N . GLN A 1 119 ? 7.931 44.946 46.800 1.00 39.14 119 GLN A N 1
ATOM 756 C CA . GLN A 1 119 ? 8.078 45.660 48.066 1.00 44.67 119 GLN A CA 1
ATOM 757 C C . GLN A 1 119 ? 7.986 44.719 49.264 1.00 47.60 119 GLN A C 1
ATOM 758 O O . GLN A 1 119 ? 7.963 43.498 49.113 1.00 48.36 119 GLN A O 1
ATOM 764 N N . GLU A 1 120 ? 7.933 45.306 50.456 1.00 51.27 120 GLU A N 1
ATOM 765 C CA . GLU A 1 120 ? 7.833 44.543 51.694 1.00 53.87 120 GLU A CA 1
ATOM 766 C C . GLU A 1 120 ? 6.363 44.358 52.070 1.00 55.09 120 GLU A C 1
ATOM 767 O O . GLU A 1 120 ? 5.511 44.169 51.202 1.00 55.50 120 GLU A O 1
ATOM 773 N N . CYS A 1 121 ? 6.076 44.418 53.367 1.00 56.38 121 CYS A N 1
ATOM 774 C CA . CYS A 1 121 ? 4.716 44.262 53.867 1.00 57.41 121 CYS A CA 1
ATOM 775 C C . CYS A 1 121 ? 3.754 45.184 53.124 1.00 57.77 121 CYS A C 1
ATOM 776 O O . CYS A 1 121 ? 2.797 44.666 52.512 1.00 57.93 121 CYS A O 1
ATOM 779 N N . ALA B 1 20 ? -7.710 66.105 37.078 1.00 35.87 20 ALA B N 1
ATOM 780 C CA . ALA B 1 20 ? -7.676 67.303 37.969 1.00 35.38 20 ALA B CA 1
ATOM 781 C C . ALA B 1 20 ? -6.479 67.277 38.918 1.00 35.11 20 ALA B C 1
ATOM 782 O O . ALA B 1 20 ? -6.061 68.317 39.432 1.00 36.41 20 ALA B O 1
ATOM 784 N N . ILE B 1 21 ? -5.922 66.091 39.143 1.00 34.47 21 ILE B N 1
ATOM 785 C CA . ILE B 1 21 ? -4.791 65.945 40.055 1.00 33.47 21 ILE B CA 1
ATOM 786 C C . ILE B 1 21 ? -3.444 65.802 39.346 1.00 35.49 21 ILE B C 1
ATOM 787 O O . ILE B 1 21 ? -2.461 65.372 39.950 1.00 34.87 21 ILE B O 1
ATOM 792 N N . ALA B 1 22 ? -3.401 66.172 38.071 1.00 37.04 22 ALA B N 1
ATOM 793 C CA . ALA B 1 22 ? -2.174 66.075 37.286 1.00 39.38 22 ALA B CA 1
ATOM 794 C C . ALA B 1 22 ? -0.978 66.723 37.981 1.00 41.07 22 ALA B C 1
ATOM 795 O O . ALA B 1 22 ? 0.118 66.164 37.999 1.00 41.53 22 ALA B O 1
ATOM 797 N N . SER B 1 23 ? -1.199 67.900 38.558 1.00 43.10 23 SER B N 1
ATOM 798 C CA . SER B 1 23 ? -0.141 68.643 39.238 1.00 44.96 23 SER B CA 1
ATOM 799 C C . SER B 1 23 ? 0.376 67.981 40.513 1.00 45.68 23 SER B C 1
ATOM 800 O O . SER B 1 23 ? 1.415 68.376 41.043 1.00 46.97 23 SER B O 1
ATOM 803 N N . GLU B 1 24 ? -0.339 66.976 41.004 1.00 45.46 24 GLU B N 1
ATOM 804 C CA . GLU B 1 24 ? 0.063 66.297 42.232 1.00 45.17 24 GLU B CA 1
ATOM 805 C C . GLU B 1 24 ? 0.637 64.905 41.975 1.00 43.65 24 GLU B C 1
ATOM 806 O O . GLU B 1 24 ? 0.915 64.155 42.912 1.00 43.14 24 GLU B O 1
ATOM 812 N N . LEU B 1 25 ? 0.829 64.566 40.705 1.00 41.18 25 LEU B N 1
ATOM 813 C CA . LEU B 1 25 ? 1.355 63.255 40.351 1.00 38.50 25 LEU B CA 1
ATOM 814 C C . LEU B 1 25 ? 2.794 63.273 39.840 1.00 36.93 25 LEU B C 1
ATOM 815 O O . LEU B 1 25 ? 3.213 64.197 39.143 1.00 37.16 25 LEU B O 1
ATOM 820 N N . GLN B 1 26 ? 3.543 62.236 40.199 1.00 34.26 26 GLN B N 1
ATOM 821 C CA . GLN B 1 26 ? 4.914 62.070 39.735 1.00 32.04 26 GLN B CA 1
ATOM 822 C C . GLN B 1 26 ? 5.145 60.582 39.476 1.00 27.27 26 GLN B C 1
ATOM 823 O O . GLN B 1 26 ? 4.610 59.727 40.181 1.00 27.48 26 GLN B O 1
ATOM 829 N N . ALA B 1 27 ? 5.918 60.280 38.441 1.00 25.71 27 ALA B N 1
ATOM 830 C CA . ALA B 1 27 ? 6.184 58.895 38.063 1.00 21.68 27 ALA B CA 1
ATOM 831 C C . ALA B 1 27 ? 7.096 58.158 39.027 1.00 20.78 27 ALA B C 1
ATOM 832 O O . ALA B 1 27 ? 7.864 58.772 39.769 1.00 20.35 27 ALA B O 1
ATOM 834 N N . ILE B 1 28 ? 6.998 56.834 39.019 1.00 17.54 28 ILE B N 1
ATOM 835 C CA . ILE B 1 28 ? 7.846 56.023 39.879 1.00 16.78 28 ILE B CA 1
ATOM 836 C C . ILE B 1 28 ? 9.305 56.355 39.577 1.00 16.49 28 ILE B C 1
ATOM 837 O O . ILE B 1 28 ? 9.651 56.716 38.456 1.00 15.25 28 ILE B O 1
ATOM 842 N N . ALA B 1 29 ? 10.155 56.236 40.592 1.00 14.86 29 ALA B N 1
ATOM 843 C CA . ALA B 1 29 ? 11.573 56.529 40.437 1.00 15.84 29 ALA B CA 1
ATOM 844 C C . ALA B 1 29 ? 12.207 55.660 39.349 1.00 16.90 29 ALA B C 1
ATOM 845 O O . ALA B 1 29 ? 11.807 54.514 39.137 1.00 16.95 29 ALA B O 1
ATOM 847 N N . PRO B 1 30 ? 13.226 56.187 38.657 1.00 15.44 30 PRO B N 1
ATOM 848 C CA . PRO B 1 30 ? 13.873 55.405 37.602 1.00 16.26 30 PRO B CA 1
ATOM 849 C C . PRO B 1 30 ? 14.388 54.043 38.064 1.00 15.58 30 PRO B C 1
ATOM 850 O O . PRO B 1 30 ? 14.253 53.056 37.343 1.00 17.14 30 PRO B O 1
ATOM 854 N N . GLU B 1 31 ? 14.952 53.981 39.268 1.00 16.42 31 GLU B N 1
ATOM 855 C CA . GLU B 1 31 ? 15.476 52.715 39.774 1.00 15.99 31 GLU B CA 1
ATOM 856 C C . GLU B 1 31 ? 14.334 51.722 40.037 1.00 17.08 31 GLU B C 1
ATOM 857 O O . GLU B 1 31 ? 14.515 50.511 39.899 1.00 17.93 31 GLU B O 1
ATOM 863 N N . VAL B 1 32 ? 13.166 52.236 40.413 1.00 17.31 32 VAL B N 1
ATOM 864 C CA . VAL B 1 32 ? 12.004 51.382 40.662 1.00 16.19 32 VAL B CA 1
ATOM 865 C C . VAL B 1 32 ? 11.451 50.895 39.326 1.00 15.97 32 VAL B C 1
ATOM 866 O O . VAL B 1 32 ? 11.008 49.754 39.199 1.00 17.35 32 VAL B O 1
ATOM 870 N N . ALA B 1 33 ? 11.466 51.769 38.330 1.00 15.24 33 ALA B N 1
ATOM 871 C CA . ALA B 1 33 ? 10.977 51.388 37.008 1.00 14.91 33 ALA B CA 1
ATOM 872 C C . ALA B 1 33 ? 11.883 50.314 36.416 1.00 15.74 33 ALA B C 1
ATOM 873 O O . ALA B 1 33 ? 11.418 49.395 35.743 1.00 14.79 33 ALA B O 1
ATOM 875 N N . GLN B 1 34 ? 13.184 50.417 36.671 1.00 15.74 34 GLN B N 1
ATOM 876 C CA . GLN B 1 34 ? 14.117 49.431 36.143 1.00 15.56 34 GLN B CA 1
ATOM 877 C C . GLN B 1 34 ? 13.915 48.085 36.826 1.00 15.55 34 GLN B C 1
ATOM 878 O O . GLN B 1 34 ? 13.904 47.047 36.164 1.00 16.06 34 GLN B O 1
ATOM 884 N N . SER B 1 35 ? 13.739 48.113 38.144 1.00 14.83 35 SER B N 1
ATOM 885 C CA . SER B 1 35 ? 13.517 46.900 38.920 1.00 17.15 35 SER B CA 1
ATOM 886 C C . SER B 1 35 ? 12.221 46.221 38.479 1.00 15.83 35 SER B C 1
ATOM 887 O O . SER B 1 35 ? 12.142 44.991 38.396 1.00 14.41 35 SER B O 1
ATOM 890 N N . LEU B 1 36 ? 11.203 47.028 38.194 1.00 14.21 36 LEU B N 1
ATOM 891 C CA . LEU B 1 36 ? 9.915 46.482 37.762 1.00 13.74 36 LEU B CA 1
ATOM 892 C C . LEU B 1 36 ? 10.024 45.913 36.350 1.00 15.14 36 LEU B C 1
ATOM 893 O O . LEU B 1 36 ? 9.396 44.909 36.026 1.00 13.95 36 LEU B O 1
ATOM 898 N N . ALA B 1 37 ? 10.832 46.552 35.509 1.00 14.95 37 ALA B N 1
ATOM 899 C CA . ALA B 1 37 ? 11.010 46.076 34.142 1.00 14.97 37 ALA B CA 1
ATOM 900 C C . ALA B 1 37 ? 11.700 44.720 34.178 1.00 15.30 37 ALA B C 1
ATOM 901 O O . ALA B 1 37 ? 11.382 43.833 33.386 1.00 15.72 37 ALA B O 1
ATOM 903 N N . GLU B 1 38 ? 12.650 44.570 35.096 1.00 16.28 38 GLU B N 1
ATOM 904 C CA . GLU B 1 38 ? 13.388 43.316 35.237 1.00 17.60 38 GLU B CA 1
ATOM 905 C C . GLU B 1 38 ? 12.454 42.203 35.692 1.00 18.75 38 GLU B C 1
ATOM 906 O O . GLU B 1 38 ? 12.593 41.056 35.270 1.00 18.61 38 GLU B O 1
ATOM 912 N N . PHE B 1 39 ? 11.509 42.552 36.558 1.00 16.29 39 PHE B N 1
ATOM 913 C CA . PHE B 1 39 ? 10.537 41.587 37.061 1.00 16.10 39 PHE B CA 1
ATOM 914 C C . PHE B 1 39 ? 9.693 41.087 35.896 1.00 15.75 39 PHE B C 1
ATOM 915 O O . PHE B 1 39 ? 9.480 39.884 35.740 1.00 16.68 39 PHE B O 1
ATOM 923 N N . PHE B 1 40 ? 9.206 42.007 35.067 1.00 15.31 40 PHE B N 1
ATOM 924 C CA . PHE B 1 40 ? 8.389 41.578 33.945 1.00 15.34 40 PHE B CA 1
ATOM 925 C C . PHE B 1 40 ? 9.208 40.785 32.927 1.00 16.24 40 PHE B C 1
ATOM 926 O O . PHE B 1 40 ? 8.689 39.874 32.292 1.00 16.82 40 PHE B O 1
ATOM 934 N N . ALA B 1 41 ? 10.492 41.104 32.786 1.00 16.65 41 ALA B N 1
ATOM 935 C CA . ALA B 1 41 ? 11.338 40.367 31.844 1.00 17.84 41 ALA B CA 1
ATOM 936 C C . ALA B 1 41 ? 11.462 38.905 32.269 1.00 17.33 41 ALA B C 1
ATOM 937 O O . ALA B 1 41 ? 11.498 38.008 31.430 1.00 17.73 41 ALA B O 1
ATOM 939 N N . VAL B 1 42 ? 11.544 38.675 33.574 1.00 17.48 42 VAL B N 1
ATOM 940 C CA . VAL B 1 42 ? 11.658 37.326 34.107 1.00 19.16 42 VAL B CA 1
ATOM 941 C C . VAL B 1 42 ? 10.404 36.514 33.780 1.00 18.71 42 VAL B C 1
ATOM 942 O O . VAL B 1 42 ? 10.472 35.304 33.560 1.00 17.45 42 VAL B O 1
ATOM 946 N N . LEU B 1 43 ? 9.260 37.188 33.739 1.00 16.10 43 LEU B N 1
ATOM 947 C CA . LEU B 1 43 ? 7.997 36.520 33.432 1.00 16.59 43 LEU B CA 1
ATOM 948 C C . LEU B 1 43 ? 7.770 36.303 31.939 1.00 17.10 43 LEU B C 1
ATOM 949 O O . LEU B 1 43 ? 6.857 35.578 31.554 1.00 16.41 43 LEU B O 1
ATOM 954 N N . ALA B 1 44 ? 8.584 36.940 31.104 1.00 18.42 44 ALA B N 1
ATOM 955 C CA . ALA B 1 44 ? 8.449 36.816 29.650 1.00 18.57 44 ALA B CA 1
ATOM 956 C C . ALA B 1 44 ? 9.078 35.509 29.182 1.00 20.71 44 ALA B C 1
ATOM 957 O O . ALA B 1 44 ? 10.007 35.504 28.376 1.00 21.66 44 ALA B O 1
ATOM 959 N N . ASP B 1 45 ? 8.545 34.406 29.687 1.00 19.84 45 ASP B N 1
ATOM 960 C CA . ASP B 1 45 ? 9.065 33.082 29.381 1.00 19.87 45 ASP B CA 1
ATOM 961 C C . ASP B 1 45 ? 7.881 32.112 29.375 1.00 19.60 45 ASP B C 1
ATOM 962 O O . ASP B 1 45 ? 7.311 31.821 30.421 1.00 18.82 45 ASP B O 1
ATOM 967 N N . PRO B 1 46 ? 7.498 31.598 28.194 1.00 18.85 46 PRO B N 1
ATOM 968 C CA . PRO B 1 46 ? 6.366 30.669 28.121 1.00 19.37 46 PRO B CA 1
ATOM 969 C C . PRO B 1 46 ? 6.488 29.444 29.020 1.00 19.93 46 PRO B C 1
ATOM 970 O O . PRO B 1 46 ? 5.502 29.008 29.613 1.00 19.51 46 PRO B O 1
ATOM 974 N N . ASN B 1 47 ? 7.692 28.891 29.136 1.00 20.41 47 ASN B N 1
ATOM 975 C CA . ASN B 1 47 ? 7.878 27.717 29.981 1.00 21.86 47 ASN B CA 1
ATOM 976 C C . ASN B 1 47 ? 7.620 28.042 31.444 1.00 19.66 47 ASN B C 1
ATOM 977 O O . ASN B 1 47 ? 7.007 27.257 32.164 1.00 19.71 47 ASN B O 1
ATOM 982 N N . ARG B 1 48 ? 8.080 29.204 31.889 1.00 18.56 48 ARG B N 1
ATOM 983 C CA . ARG B 1 48 ? 7.856 29.596 33.270 1.00 16.53 48 ARG B CA 1
ATOM 984 C C . ARG B 1 48 ? 6.375 29.824 33.500 1.00 16.61 48 ARG B C 1
ATOM 985 O O . ARG B 1 48 ? 5.831 29.432 34.531 1.00 16.22 48 ARG B O 1
ATOM 993 N N . LEU B 1 49 ? 5.720 30.460 32.533 1.00 15.19 49 LEU B N 1
ATOM 994 C CA . LEU B 1 49 ? 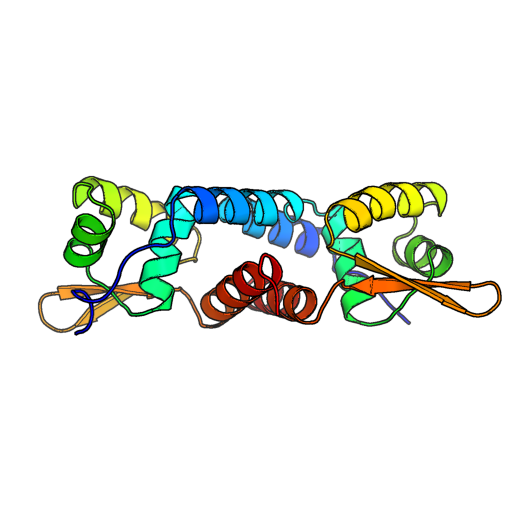4.301 30.748 32.662 1.00 14.18 49 LEU B CA 1
ATOM 995 C C . LEU B 1 49 ? 3.454 29.480 32.700 1.00 14.48 49 LEU B C 1
ATOM 996 O O . LEU B 1 49 ? 2.442 29.443 33.394 1.00 15.38 49 LEU B O 1
ATOM 1001 N N . ARG B 1 50 ? 3.865 28.440 31.975 1.00 16.50 50 ARG B N 1
ATOM 1002 C CA . ARG B 1 50 ? 3.114 27.187 32.001 1.00 17.35 50 ARG B CA 1
ATOM 1003 C C . ARG B 1 50 ? 3.167 26.631 33.426 1.00 17.20 50 ARG B C 1
ATOM 1004 O O . ARG B 1 50 ? 2.155 26.200 33.982 1.00 16.56 50 ARG B O 1
ATOM 1012 N N . LEU B 1 51 ? 4.354 26.659 34.023 1.00 18.60 51 LEU B N 1
ATOM 1013 C CA . LEU B 1 51 ? 4.518 26.174 35.384 1.00 19.26 51 LEU B CA 1
ATOM 1014 C C . LEU B 1 51 ? 3.701 27.013 36.360 1.00 18.08 51 LEU B C 1
ATOM 1015 O O . LEU B 1 51 ? 3.021 26.476 37.229 1.00 18.13 51 LEU B O 1
ATOM 1020 N N . LEU B 1 52 ? 3.755 28.333 36.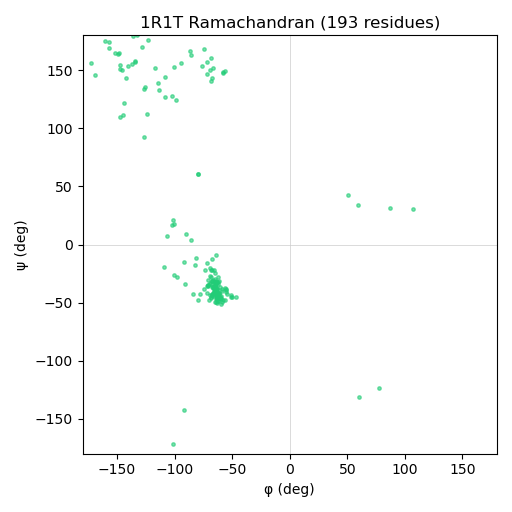216 1.00 18.49 52 LEU B N 1
ATOM 1021 C CA . LEU B 1 52 ? 2.995 29.201 37.110 1.00 17.62 52 LEU B CA 1
ATOM 1022 C C . LEU B 1 52 ? 1.482 29.015 36.970 1.00 19.14 52 LEU B C 1
ATOM 1023 O O . LEU B 1 52 ? 0.747 29.169 37.947 1.00 18.98 52 LEU B O 1
ATOM 1028 N N . SER B 1 53 ? 1.011 28.677 35.768 1.00 17.95 53 SER B N 1
ATOM 1029 C CA . SER B 1 53 ? -0.425 28.491 35.565 1.00 17.43 53 SER B CA 1
ATOM 1030 C C . SER B 1 53 ? -0.965 27.313 36.360 1.00 18.24 53 SER B C 1
ATOM 1031 O O . SER B 1 53 ? -2.141 27.296 36.742 1.00 19.65 53 SER B O 1
ATOM 1034 N N . LEU B 1 54 ? -0.109 26.320 36.591 1.00 16.87 54 LEU B N 1
ATOM 1035 C CA . LEU B 1 54 ? -0.504 25.141 37.348 1.00 17.01 54 LEU B CA 1
ATOM 1036 C C . LEU B 1 54 ? -0.501 25.465 38.829 1.00 17.86 54 LEU B C 1
ATOM 1037 O O . LEU B 1 54 ? -1.419 25.086 39.564 1.00 17.27 54 LEU B O 1
ATOM 1042 N N . LEU B 1 55 ? 0.530 26.181 39.262 1.00 16.13 55 LEU B N 1
ATOM 1043 C CA . LEU B 1 55 ? 0.644 26.551 40.666 1.00 16.95 55 LEU B CA 1
ATOM 1044 C C . LEU B 1 55 ? -0.423 27.565 41.068 1.00 17.98 55 LEU B C 1
ATOM 1045 O O . LEU B 1 55 ? -0.739 27.709 42.245 1.00 17.88 55 LEU B O 1
ATOM 1050 N N . ALA B 1 56 ? -0.990 28.266 40.089 1.00 18.37 56 ALA B N 1
ATOM 1051 C CA . ALA B 1 56 ? -2.032 29.242 40.393 1.00 19.97 56 ALA B CA 1
ATOM 1052 C C . ALA B 1 56 ? -3.323 28.531 40.786 1.00 21.37 56 ALA B C 1
ATOM 1053 O O . ALA B 1 56 ? -4.228 29.138 41.354 1.00 23.44 56 ALA B O 1
ATOM 1055 N N . ARG B 1 57 ? -3.413 27.244 40.480 1.00 24.00 57 ARG B N 1
ATOM 1056 C CA . ARG B 1 57 ? -4.617 26.489 40.804 1.00 25.67 57 ARG B CA 1
ATOM 1057 C C . ARG B 1 57 ? -4.450 25.479 41.934 1.00 24.95 57 ARG B C 1
ATOM 1058 O O . ARG B 1 57 ? -5.433 25.065 42.546 1.00 24.89 57 ARG B O 1
ATOM 1066 N N . SER B 1 58 ? -3.212 25.095 42.229 1.00 22.75 58 SER B N 1
ATOM 1067 C CA . SER B 1 58 ? -2.974 24.121 43.292 1.00 20.53 58 SER B CA 1
ATOM 1068 C C . SER B 1 58 ? -1.506 23.996 43.662 1.00 20.79 58 SER B C 1
ATOM 1069 O O . SER B 1 58 ? -0.640 24.144 42.802 1.00 19.71 58 SER B O 1
ATOM 1072 N N . GLU B 1 59 ? -1.235 23.741 44.945 1.00 19.78 59 GLU B N 1
ATOM 1073 C CA . GLU B 1 59 ? 0.135 23.505 45.399 1.00 21.24 59 GLU B CA 1
ATOM 1074 C C . GLU B 1 59 ? 0.448 22.172 44.735 1.00 20.73 59 GLU B C 1
ATOM 1075 O O . GLU B 1 59 ? -0.413 21.289 44.696 1.00 21.10 59 GLU B O 1
ATOM 1081 N N . LEU B 1 60 ? 1.666 22.008 44.235 1.00 17.60 60 LEU B N 1
ATOM 1082 C CA . LEU B 1 60 ? 2.028 20.782 43.543 1.00 19.19 60 LEU B CA 1
ATOM 1083 C C . LEU B 1 60 ? 3.477 20.364 43.755 1.00 18.54 60 LEU B C 1
ATOM 1084 O O . LEU B 1 60 ? 4.358 21.199 43.954 1.00 19.19 60 LEU B O 1
ATOM 1089 N N . CYS B 1 61 ? 3.716 19.057 43.713 1.00 21.08 61 CYS B N 1
ATOM 1090 C CA . CYS B 1 61 ? 5.065 18.534 43.863 1.00 22.03 61 CYS B CA 1
ATOM 1091 C C . CYS B 1 61 ? 5.676 18.546 42.461 1.00 22.57 61 CYS B C 1
ATOM 1092 O O . CYS B 1 61 ? 4.965 18.714 41.462 1.00 21.05 61 CYS B O 1
ATOM 1095 N N . VAL B 1 62 ? 6.989 18.368 42.384 1.00 20.86 62 VAL B N 1
ATOM 1096 C CA . VAL B 1 62 ? 7.676 18.359 41.101 1.00 21.31 62 VAL B CA 1
ATOM 1097 C C . VAL B 1 62 ? 7.142 17.226 40.226 1.00 21.86 62 VAL B C 1
ATOM 1098 O O . VAL B 1 62 ? 7.010 17.378 39.011 1.00 22.55 62 VAL B O 1
ATOM 1102 N N . GLY B 1 63 ? 6.822 16.099 40.854 1.00 22.18 63 GLY B N 1
ATOM 1103 C CA . GLY B 1 63 ? 6.295 14.966 40.112 1.00 22.31 63 GLY B CA 1
ATOM 1104 C C . GLY B 1 63 ? 5.002 15.301 39.388 1.00 23.10 63 GLY B C 1
ATOM 1105 O O . GLY B 1 63 ? 4.819 14.937 38.224 1.00 23.48 63 GLY B O 1
ATOM 1106 N N . ASP B 1 64 ? 4.096 15.990 40.075 1.00 22.99 64 ASP B N 1
ATOM 1107 C CA . ASP B 1 64 ? 2.821 16.368 39.468 1.00 24.98 64 ASP B CA 1
ATOM 1108 C C . ASP B 1 64 ? 3.036 17.392 38.360 1.00 24.05 64 ASP B C 1
ATOM 1109 O O . ASP B 1 64 ? 2.421 17.311 37.296 1.00 22.96 64 ASP B O 1
ATOM 1114 N N . LEU B 1 65 ? 3.905 18.365 38.611 1.00 22.88 65 LEU B N 1
ATOM 1115 C CA . LEU B 1 65 ? 4.186 19.392 37.613 1.00 22.52 65 LEU B CA 1
ATOM 1116 C C . LEU B 1 65 ? 4.771 18.771 36.347 1.00 25.02 65 LEU B C 1
ATOM 1117 O O . LEU B 1 65 ? 4.397 19.138 35.235 1.00 25.40 65 LEU B O 1
ATOM 1122 N N . ALA B 1 66 ? 5.684 17.822 36.522 1.00 26.00 66 ALA B N 1
ATOM 1123 C CA . ALA B 1 66 ? 6.323 17.156 35.393 1.00 28.15 66 ALA B CA 1
ATOM 1124 C C . ALA B 1 66 ? 5.329 16.370 34.539 1.00 29.41 66 ALA B C 1
ATOM 1125 O O . ALA B 1 66 ? 5.383 16.419 33.306 1.00 30.46 66 ALA B O 1
ATOM 1127 N N . GLN B 1 67 ? 4.427 15.643 35.191 1.00 29.71 67 GLN B N 1
ATOM 1128 C CA . GLN B 1 67 ? 3.440 14.850 34.468 1.00 32.11 67 GLN B CA 1
ATOM 1129 C C . GLN B 1 67 ? 2.389 15.727 33.795 1.00 32.29 67 GLN B C 1
ATOM 1130 O O . GLN B 1 67 ? 1.921 15.414 32.699 1.00 31.17 67 GLN B O 1
ATOM 1136 N N . ALA B 1 68 ? 2.028 16.828 34.446 1.00 31.59 68 ALA B N 1
ATOM 1137 C CA . ALA B 1 68 ? 1.031 17.743 33.899 1.00 33.78 68 ALA B CA 1
ATOM 1138 C C . ALA B 1 68 ? 1.532 18.397 32.616 1.00 34.47 68 ALA B C 1
ATOM 1139 O O . ALA B 1 68 ? 0.775 18.559 31.660 1.00 35.99 68 ALA B O 1
ATOM 1141 N N . ILE B 1 69 ? 2.810 18.763 32.595 1.00 35.22 69 ILE B N 1
ATOM 1142 C CA . ILE B 1 69 ? 3.398 19.406 31.424 1.00 37.74 69 ILE B CA 1
ATOM 1143 C C . ILE B 1 69 ? 3.857 18.381 30.394 1.00 38.12 69 ILE B C 1
ATOM 1144 O O . ILE B 1 69 ? 3.649 18.559 29.195 1.00 40.39 69 ILE B O 1
ATOM 1149 N N . GLY B 1 70 ? 4.482 17.308 30.866 1.00 38.88 70 GLY B N 1
ATOM 1150 C CA . GLY B 1 70 ? 4.959 16.279 29.961 1.00 39.48 70 GLY B CA 1
ATOM 1151 C C . GLY B 1 70 ? 6.468 16.285 29.809 1.00 38.76 70 GLY B C 1
ATOM 1152 O O . GLY B 1 70 ? 6.999 15.937 28.755 1.00 40.05 70 GLY B O 1
ATOM 1153 N N . VAL B 1 71 ? 7.165 16.689 30.865 1.00 38.52 71 VAL B N 1
ATOM 1154 C CA . VAL B 1 71 ? 8.622 16.724 30.843 1.00 38.80 71 VAL B CA 1
ATOM 1155 C C . VAL B 1 71 ? 9.171 15.989 32.061 1.00 37.40 71 VAL B C 1
ATOM 1156 O O . VAL B 1 71 ? 8.420 15.631 32.968 1.00 38.09 71 VAL B O 1
ATOM 1160 N N . SER B 1 72 ? 10.478 15.754 32.076 1.00 35.89 72 SER B N 1
ATOM 1161 C CA . SER B 1 72 ? 11.101 15.050 33.189 1.00 34.09 72 SER B CA 1
ATOM 1162 C C . SER B 1 72 ? 11.062 15.901 34.450 1.00 32.75 72 SER B C 1
ATOM 1163 O O . SER B 1 72 ? 10.900 17.121 34.387 1.00 31.33 72 SER B O 1
ATOM 1166 N N . GLU B 1 73 ? 11.212 15.251 35.598 1.00 32.45 73 GLU B N 1
ATOM 1167 C CA . GLU B 1 73 ? 11.198 15.968 36.862 1.00 31.86 73 GLU B CA 1
ATOM 1168 C C . GLU B 1 73 ? 12.483 16.779 36.978 1.00 31.61 73 GLU B C 1
ATOM 1169 O O . GLU B 1 73 ? 12.503 17.841 37.600 1.00 31.48 73 GLU B O 1
ATOM 1175 N N . SER B 1 74 ? 13.556 16.278 36.370 1.00 31.14 74 SER B N 1
ATOM 1176 C CA . SER B 1 74 ? 14.836 16.976 36.399 1.00 31.69 74 SER B CA 1
ATOM 1177 C C . SER B 1 74 ? 14.682 18.299 35.656 1.00 30.48 74 SER B C 1
ATOM 1178 O O . SER B 1 74 ? 15.230 19.323 36.065 1.00 30.47 74 SER B O 1
ATOM 1181 N N . ALA B 1 75 ? 13.930 18.266 34.560 1.00 28.58 75 ALA B N 1
ATOM 1182 C CA . ALA B 1 75 ? 13.683 19.463 33.765 1.00 28.05 75 ALA B CA 1
ATOM 1183 C C . ALA B 1 75 ? 12.924 20.472 34.622 1.00 26.85 75 ALA B C 1
ATOM 1184 O O . ALA B 1 75 ? 13.306 21.638 34.717 1.00 28.17 75 ALA B O 1
ATOM 1186 N N . VAL B 1 76 ? 11.846 20.017 35.251 1.00 26.02 76 VAL B N 1
ATOM 1187 C CA . VAL B 1 76 ? 11.049 20.896 36.094 1.00 22.94 76 VAL B CA 1
ATOM 1188 C C . VAL B 1 76 ? 11.862 21.414 37.272 1.00 21.86 76 VAL B C 1
ATOM 1189 O O . VAL B 1 76 ? 11.840 22.609 37.571 1.00 21.25 76 VAL B O 1
ATOM 1193 N N . SER B 1 77 ? 12.592 20.523 37.938 1.00 22.05 77 SER B N 1
ATOM 1194 C CA . SER B 1 77 ? 13.394 20.933 39.083 1.00 22.02 77 SER B CA 1
ATOM 1195 C C . SER B 1 77 ? 14.335 22.078 38.718 1.00 23.47 77 SER B C 1
ATOM 1196 O O . SER B 1 77 ? 14.485 23.041 39.477 1.00 21.40 77 SER B O 1
ATOM 1199 N N . HIS B 1 78 ? 14.957 21.973 37.548 1.00 23.26 78 HIS B N 1
ATOM 1200 C CA . HIS B 1 78 ? 15.878 22.994 37.070 1.00 26.03 78 HIS B CA 1
ATOM 1201 C C . HIS B 1 78 ? 15.153 24.317 36.851 1.00 24.27 78 HIS B C 1
ATOM 1202 O O . HIS B 1 78 ? 15.658 25.375 37.212 1.00 24.39 78 HIS B O 1
ATOM 1209 N N . GLN B 1 79 ? 13.966 24.255 36.256 1.00 23.88 79 GLN B N 1
ATOM 1210 C CA . GLN B 1 79 ? 13.193 25.461 36.002 1.00 24.03 79 GLN B CA 1
ATOM 1211 C C . GLN B 1 79 ? 12.720 26.093 37.305 1.00 23.72 79 GLN B C 1
ATOM 1212 O O . GLN B 1 79 ? 12.676 27.319 37.430 1.00 23.06 79 GLN B O 1
ATOM 1218 N N . LEU B 1 80 ? 12.371 25.254 38.276 1.00 22.35 80 LEU B N 1
ATOM 1219 C CA . LEU B 1 80 ? 11.907 25.756 39.563 1.00 20.02 80 LEU B CA 1
ATOM 1220 C C . LEU B 1 80 ? 13.017 26.431 40.358 1.00 20.58 80 LEU B C 1
ATOM 1221 O O . LEU B 1 80 ? 12.740 27.308 41.168 1.00 19.48 80 LEU B O 1
ATOM 1226 N N . ARG B 1 81 ? 14.268 26.033 40.137 1.00 20.41 81 ARG B N 1
ATOM 1227 C CA . ARG B 1 81 ? 15.364 26.659 40.873 1.00 22.21 81 ARG B CA 1
ATOM 1228 C C . ARG B 1 81 ? 15.428 28.146 40.542 1.00 23.33 81 ARG B C 1
ATOM 1229 O O . ARG B 1 81 ? 15.562 28.980 41.434 1.00 22.92 81 ARG B O 1
ATOM 1237 N N . SER B 1 82 ? 15.334 28.469 39.255 1.00 22.96 82 SER B N 1
ATOM 1238 C CA . SER B 1 82 ? 15.364 29.862 38.814 1.00 25.10 82 SER B CA 1
ATOM 1239 C C . SER B 1 82 ? 14.178 30.611 39.418 1.00 22.24 82 SER B C 1
ATOM 1240 O O . SER B 1 82 ? 14.322 31.720 39.936 1.00 23.19 82 SER B O 1
ATOM 1243 N N . LEU B 1 83 ? 13.003 29.992 39.359 1.00 22.43 83 LEU B N 1
ATOM 1244 C CA . LEU B 1 83 ? 11.796 30.613 39.896 1.00 21.75 83 LEU B CA 1
ATOM 1245 C C . LEU B 1 83 ? 11.889 30.849 41.400 1.00 20.22 83 LEU B C 1
ATOM 1246 O O . LEU B 1 83 ? 11.328 31.816 41.920 1.00 21.36 83 LEU B O 1
ATOM 1251 N N . ARG B 1 84 ? 12.597 29.967 42.101 1.00 19.29 84 ARG B N 1
ATOM 1252 C CA . ARG B 1 84 ? 12.775 30.118 43.541 1.00 19.97 84 ARG B CA 1
ATOM 1253 C C . ARG B 1 84 ? 13.700 31.305 43.816 1.00 21.21 84 ARG B C 1
ATOM 1254 O O . ARG B 1 84 ? 13.403 32.158 44.652 1.00 23.08 84 ARG B O 1
ATOM 1262 N N . ASN B 1 85 ? 14.821 31.350 43.101 1.00 21.69 85 ASN B N 1
ATOM 1263 C CA . ASN B 1 85 ? 15.801 32.422 43.270 1.00 23.47 85 ASN B CA 1
ATOM 1264 C C . ASN B 1 85 ? 15.212 33.797 42.940 1.00 25.03 85 ASN B C 1
ATOM 1265 O O . ASN B 1 85 ? 15.603 34.809 43.528 1.00 26.84 85 ASN B O 1
ATOM 1270 N N . LEU B 1 86 ? 14.270 33.822 42.004 1.00 25.20 86 LEU B N 1
ATOM 1271 C CA . LEU B 1 86 ? 13.623 35.062 41.577 1.00 24.52 86 LEU B CA 1
ATOM 1272 C C . LEU B 1 86 ? 12.380 35.370 42.414 1.00 24.89 86 LEU B C 1
ATOM 1273 O O . LEU B 1 86 ? 11.624 36.291 42.099 1.00 25.64 86 LEU B O 1
ATOM 1278 N N . ARG B 1 87 ? 12.186 34.601 43.484 1.00 23.28 87 ARG B N 1
ATOM 1279 C CA . ARG B 1 87 ? 11.052 34.748 44.401 1.00 24.41 87 ARG B CA 1
ATOM 1280 C C . ARG B 1 87 ? 9.682 34.799 43.737 1.00 23.08 87 ARG B C 1
ATOM 1281 O O . ARG B 1 87 ? 8.821 35.611 44.103 1.00 22.06 87 ARG B O 1
ATOM 1289 N N . LEU B 1 88 ? 9.490 33.925 42.756 1.00 21.10 88 LEU B N 1
ATOM 1290 C CA . LEU B 1 88 ? 8.217 33.822 42.059 1.00 19.13 88 LEU B CA 1
ATOM 1291 C C . LEU B 1 88 ? 7.472 32.629 42.643 1.00 19.18 88 LEU B C 1
ATOM 1292 O O . LEU B 1 88 ? 6.248 32.581 42.614 1.00 17.96 88 LEU B O 1
ATOM 1297 N N . VAL B 1 89 ? 8.225 31.669 43.175 1.00 18.85 89 VAL B N 1
ATOM 1298 C CA . VAL B 1 89 ? 7.629 30.489 43.794 1.00 19.08 89 VAL B CA 1
ATOM 1299 C C . VAL B 1 89 ? 8.319 30.199 45.121 1.00 19.69 89 VAL B C 1
ATOM 1300 O O . VAL B 1 89 ? 9.448 30.645 45.363 1.00 19.69 89 VAL B O 1
ATOM 1304 N N . SER B 1 90 ? 7.621 29.471 45.984 1.00 18.47 90 SER B N 1
ATOM 1305 C CA . SER B 1 90 ? 8.156 29.080 47.283 1.00 19.78 90 SER B CA 1
ATOM 1306 C C . SER B 1 90 ? 7.781 27.617 47.455 1.00 18.63 90 SER B C 1
ATOM 1307 O O . SER B 1 90 ? 7.149 27.029 46.580 1.00 17.84 90 SER B O 1
ATOM 1310 N N . TYR B 1 91 ? 8.177 27.019 48.567 1.00 16.91 91 TYR B N 1
ATOM 1311 C CA . TYR B 1 91 ? 7.839 25.624 48.791 1.00 18.40 91 TYR B CA 1
ATOM 1312 C C . TYR B 1 91 ? 7.751 25.351 50.275 1.00 19.18 91 TYR B C 1
ATOM 1313 O O . TYR B 1 91 ? 8.166 26.165 51.098 1.00 19.51 91 TYR B O 1
ATOM 1322 N N . ARG B 1 92 ? 7.158 24.215 50.605 1.00 18.20 92 ARG B N 1
ATOM 1323 C CA . ARG B 1 92 ? 7.057 23.796 51.987 1.00 22.14 92 ARG B CA 1
ATOM 1324 C C . ARG B 1 92 ? 7.289 22.299 51.979 1.00 21.74 92 ARG B C 1
ATOM 1325 O O . ARG B 1 92 ? 7.057 21.627 50.973 1.00 20.39 92 ARG B O 1
ATOM 1333 N N . LYS B 1 93 ? 7.768 21.780 53.099 1.00 21.78 93 LYS B N 1
ATOM 1334 C CA . LYS B 1 93 ? 8.038 20.362 53.202 1.00 23.33 93 LYS B CA 1
ATOM 1335 C C . LYS B 1 93 ? 7.094 19.747 54.213 1.00 22.16 93 LYS B C 1
ATOM 1336 O O . LYS B 1 93 ? 6.893 20.290 55.294 1.00 25.00 93 LYS B O 1
ATOM 1342 N N . GLN B 1 94 ? 6.496 18.625 53.841 1.00 22.63 94 GLN B N 1
ATOM 1343 C CA . GLN B 1 94 ? 5.604 17.911 54.737 1.00 22.54 94 GLN B CA 1
ATOM 1344 C C . GLN B 1 94 ? 5.812 16.429 54.480 1.00 22.51 94 GLN B C 1
ATOM 1345 O O . GLN B 1 94 ? 5.638 15.954 53.359 1.00 22.06 94 GLN B O 1
ATOM 1351 N N . GLY B 1 95 ? 6.197 15.696 55.517 1.00 23.99 95 GLY B N 1
ATOM 1352 C CA . GLY B 1 95 ? 6.430 14.280 55.334 1.00 23.54 95 GLY B CA 1
ATOM 1353 C C . GLY B 1 95 ? 7.530 14.085 54.311 1.00 23.56 95 GLY B C 1
ATOM 1354 O O . GLY B 1 95 ? 8.581 14.720 54.400 1.00 25.53 95 GLY B O 1
ATOM 1355 N N . ARG B 1 96 ? 7.293 13.224 53.329 1.00 24.33 96 ARG B N 1
ATOM 1356 C CA . ARG B 1 96 ? 8.292 12.969 52.299 1.00 26.50 96 ARG B CA 1
ATOM 1357 C C . ARG B 1 96 ? 8.002 13.727 51.010 1.00 24.75 96 ARG B C 1
ATOM 1358 O O . ARG B 1 96 ? 8.536 13.400 49.948 1.00 23.49 96 ARG B O 1
ATOM 1366 N N . HIS B 1 97 ? 7.159 14.751 51.105 1.00 22.66 97 HIS B N 1
ATOM 1367 C CA . HIS B 1 97 ? 6.803 15.544 49.933 1.00 22.43 97 HIS B CA 1
ATOM 1368 C C . HIS B 1 97 ? 7.239 16.999 50.042 1.00 19.37 97 HIS B C 1
ATOM 1369 O O . HIS B 1 97 ? 7.344 17.556 51.137 1.00 19.63 97 HIS B O 1
ATOM 1376 N N . VAL B 1 98 ? 7.492 17.601 48.887 1.00 17.80 98 VAL B N 1
ATOM 1377 C CA . VAL B 1 98 ? 7.888 19.000 48.803 1.00 16.59 98 VAL B CA 1
ATOM 1378 C C . VAL B 1 98 ? 6.872 19.640 47.877 1.00 16.58 98 VAL B C 1
ATOM 1379 O O . VAL B 1 98 ? 6.827 19.322 46.683 1.00 17.30 98 VAL B O 1
ATOM 1383 N N . TYR B 1 99 ? 6.046 20.524 48.424 1.00 15.42 99 TYR B N 1
ATOM 1384 C CA . TYR B 1 99 ? 5.020 21.176 47.627 1.00 17.02 99 TYR B CA 1
ATOM 1385 C C . TYR B 1 99 ? 5.393 22.587 47.239 1.00 15.51 99 TYR B C 1
ATOM 1386 O O . TYR B 1 99 ? 5.757 23.403 48.085 1.00 17.67 99 TYR B O 1
ATOM 1395 N N . TYR B 1 100 ? 5.301 22.873 45.949 1.00 16.02 100 TYR B N 1
ATOM 1396 C CA . TYR B 1 100 ? 5.603 24.205 45.463 1.00 15.51 100 TYR B CA 1
ATOM 1397 C C . TYR B 1 100 ? 4.315 25.002 45.370 1.00 17.24 100 TYR B C 1
ATOM 1398 O O . TYR B 1 100 ? 3.227 24.436 45.287 1.00 16.20 100 TYR B O 1
ATOM 1407 N N . GLN B 1 101 ? 4.450 26.321 45.429 1.00 16.15 101 GLN B N 1
ATOM 1408 C CA . GLN B 1 101 ? 3.309 27.219 45.358 1.00 20.33 101 GLN B CA 1
ATOM 1409 C C . GLN B 1 101 ? 3.793 28.577 44.882 1.00 19.50 101 GLN B C 1
ATOM 1410 O O . GLN B 1 101 ? 4.993 28.817 44.796 1.00 17.48 101 GLN B O 1
ATOM 1416 N N . LEU B 1 102 ? 2.867 29.460 44.539 1.00 18.76 102 LEU B N 1
ATOM 1417 C CA . LEU B 1 102 ? 3.277 30.784 44.108 1.00 19.57 102 LEU B CA 1
ATOM 1418 C C . LEU B 1 102 ? 3.786 31.532 45.340 1.00 18.59 102 LEU B C 1
ATOM 1419 O O . LEU B 1 102 ? 3.299 31.320 46.452 1.00 20.56 102 LEU B O 1
ATOM 1424 N N . GLN B 1 103 ? 4.774 32.395 45.132 1.00 18.76 103 GLN B N 1
ATOM 1425 C CA . GLN B 1 103 ? 5.401 33.157 46.209 1.00 23.29 103 GLN B CA 1
ATOM 1426 C C . GLN B 1 103 ? 4.416 33.900 47.107 1.00 22.90 103 GLN B C 1
ATOM 1427 O O . GLN B 1 103 ? 4.543 33.872 48.333 1.00 23.15 103 GLN B O 1
ATOM 1433 N N . ASP B 1 104 ? 3.435 34.566 46.506 1.00 21.05 104 ASP B N 1
ATOM 1434 C CA . ASP B 1 104 ? 2.457 35.308 47.287 1.00 23.23 104 ASP B CA 1
ATOM 1435 C C . ASP B 1 104 ? 1.211 35.566 46.455 1.00 22.17 104 ASP B C 1
ATOM 1436 O O . ASP B 1 104 ? 1.172 35.241 45.264 1.00 21.79 104 ASP B O 1
ATOM 1441 N N . HIS B 1 105 ? 0.191 36.148 47.081 1.00 21.21 105 HIS B N 1
ATOM 1442 C CA . HIS B 1 105 ? -1.058 36.425 46.395 1.00 23.21 105 HIS B CA 1
ATOM 1443 C C . HIS B 1 105 ? -0.900 37.450 45.280 1.00 20.53 105 HIS B C 1
ATOM 1444 O O . HIS B 1 105 ? -1.701 37.488 44.356 1.00 20.79 105 HIS B O 1
ATOM 1451 N N . HIS B 1 106 ? 0.117 38.294 45.383 1.00 21.10 106 HIS B N 1
ATOM 1452 C CA . HIS B 1 106 ? 0.359 39.297 44.356 1.00 21.26 106 HIS B CA 1
ATOM 1453 C C . HIS B 1 106 ? 0.705 38.623 43.029 1.00 19.67 106 HIS B C 1
ATOM 1454 O O . HIS B 1 106 ? 0.280 39.075 41.962 1.00 18.94 106 HIS B O 1
ATOM 1461 N N . ILE B 1 107 ? 1.478 37.543 43.096 1.00 19.29 107 ILE B N 1
ATOM 1462 C CA . ILE B 1 107 ? 1.861 36.816 41.891 1.00 18.74 107 ILE B CA 1
ATOM 1463 C C . ILE B 1 107 ? 0.612 36.216 41.249 1.00 19.49 107 ILE B C 1
ATOM 1464 O O . ILE B 1 107 ? 0.448 36.252 40.028 1.00 17.78 107 ILE B O 1
ATOM 1469 N N . VAL B 1 108 ? -0.271 35.671 42.080 1.00 19.95 108 VAL B N 1
ATOM 1470 C CA . VAL B 1 108 ? -1.513 35.084 41.588 1.00 21.11 108 VAL B CA 1
ATOM 1471 C C . VAL B 1 108 ? -2.354 36.158 40.908 1.00 18.19 108 VAL B C 1
ATOM 1472 O O . VAL B 1 108 ? -2.851 35.976 39.793 1.00 18.21 108 VAL B O 1
ATOM 1476 N N . ALA B 1 109 ? -2.509 37.284 41.594 1.00 18.62 109 ALA B N 1
ATOM 1477 C CA . ALA B 1 109 ? -3.309 38.384 41.077 1.00 18.28 109 ALA B CA 1
ATOM 1478 C C . ALA B 1 109 ? -2.770 38.988 39.788 1.00 18.81 109 ALA B C 1
ATOM 1479 O O . ALA B 1 109 ? -3.538 39.293 38.879 1.00 20.09 109 ALA B O 1
ATOM 1481 N N . LEU B 1 110 ? -1.458 39.172 39.693 1.00 18.44 110 LEU B N 1
ATOM 1482 C CA . LEU B 1 110 ? -0.922 39.771 38.485 1.00 18.21 110 LEU B CA 1
ATOM 1483 C C . LEU B 1 110 ? -1.000 38.784 37.322 1.00 18.73 110 LEU B C 1
ATOM 1484 O O . LEU B 1 110 ? -1.250 39.179 36.191 1.00 17.66 110 LEU B O 1
ATOM 1489 N N . TYR B 1 111 ? -0.808 37.500 37.611 1.00 18.25 111 TYR B N 1
ATOM 1490 C CA . TYR B 1 111 ? -0.895 36.462 36.587 1.00 18.96 111 TYR B CA 1
ATO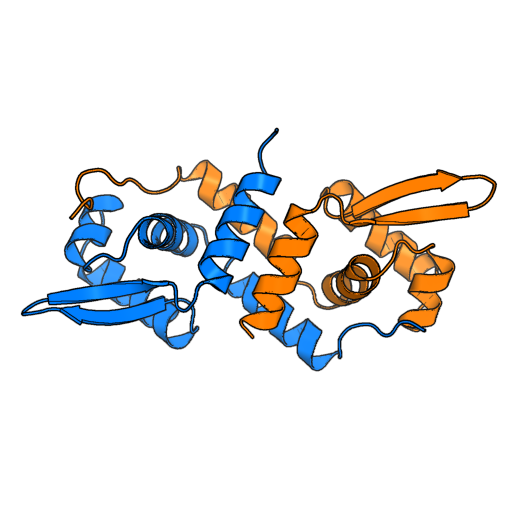M 1491 C C . TYR B 1 111 ? -2.324 36.386 36.036 1.00 19.31 111 TYR B C 1
ATOM 1492 O O . TYR B 1 111 ? -2.535 36.386 34.829 1.00 18.84 111 TYR B O 1
ATOM 1501 N N . GLN B 1 112 ? -3.302 36.312 36.933 1.00 19.53 112 GLN B N 1
ATOM 1502 C CA . GLN B 1 112 ? -4.696 36.213 36.518 1.00 20.57 112 GLN B CA 1
ATOM 1503 C C . GLN B 1 112 ? -5.154 37.455 35.759 1.00 20.01 112 GLN B C 1
ATOM 1504 O O . GLN B 1 112 ? -5.841 37.352 34.747 1.00 20.33 112 GLN B O 1
ATOM 1510 N N . ASN B 1 113 ? -4.777 38.632 36.247 1.00 19.17 113 ASN B N 1
ATOM 1511 C CA . ASN B 1 113 ? -5.169 39.860 35.574 1.00 18.27 113 ASN B CA 1
ATOM 1512 C C . ASN B 1 113 ? -4.538 39.981 34.188 1.00 17.70 113 ASN B C 1
ATOM 1513 O O . ASN B 1 113 ? -5.172 40.463 33.247 1.00 18.57 113 ASN B O 1
ATOM 1518 N N . ALA B 1 114 ? -3.298 39.527 34.052 1.00 17.98 114 ALA B N 1
ATOM 1519 C CA . ALA B 1 114 ? -2.629 39.587 32.762 1.00 18.19 114 ALA B CA 1
ATOM 1520 C C . ALA B 1 114 ? -3.343 38.642 31.799 1.00 18.94 114 ALA B C 1
ATOM 1521 O O . ALA B 1 114 ? -3.613 38.993 30.654 1.00 19.69 114 ALA B O 1
ATOM 1523 N N . LEU B 1 115 ? -3.654 37.441 32.277 1.00 20.63 115 LEU B N 1
ATOM 1524 C CA . LEU B 1 115 ? -4.332 36.444 31.458 1.00 22.10 115 LEU B CA 1
ATOM 1525 C C . LEU B 1 115 ? -5.695 36.957 31.003 1.00 24.35 115 LEU B C 1
ATOM 1526 O O . LEU B 1 115 ? -6.056 36.829 29.828 1.00 24.69 115 LEU B O 1
ATOM 1531 N N . ASP B 1 116 ? -6.447 37.544 31.932 1.00 23.87 116 ASP B N 1
ATOM 1532 C CA . ASP B 1 116 ? -7.770 38.077 31.617 1.00 26.16 116 ASP B CA 1
ATOM 1533 C C . ASP B 1 116 ? -7.712 39.229 30.620 1.00 26.22 116 ASP B C 1
ATOM 1534 O O . ASP B 1 116 ? -8.598 39.370 29.774 1.00 28.00 116 ASP B O 1
ATOM 1539 N N . HIS B 1 117 ? -6.676 40.055 30.726 1.00 24.48 117 HIS B N 1
ATOM 1540 C CA . HIS B 1 117 ? -6.502 41.180 29.815 1.00 25.07 117 HIS B CA 1
ATOM 1541 C C . HIS B 1 117 ? -6.357 40.647 28.395 1.00 26.40 117 HIS B C 1
ATOM 1542 O O . HIS B 1 117 ? -6.907 41.207 27.450 1.00 27.50 117 HIS B O 1
ATOM 1549 N N . LEU B 1 118 ? -5.599 39.566 28.255 1.00 27.28 118 LEU B N 1
ATOM 1550 C CA . LEU B 1 118 ? -5.381 38.952 26.954 1.00 29.96 118 LEU B CA 1
ATOM 1551 C C . LEU B 1 118 ? -6.634 38.221 26.485 1.00 31.35 118 LEU B C 1
ATOM 1552 O O . LEU B 1 118 ? -6.902 38.236 25.266 1.00 32.74 118 LEU B O 1
#

Secondary structure (DSSP, 8-state):
---PPPHHHHHHHHHHHHHH--HHHHHHHHHHTT--B-HHHHHHHHT--HHHHHHHHHHHHHTTSEEEEEETTEEEEEESSHHHHHHHHHHHHHTS--/--GGG--PPPHHHHHHHHHHHHHH--HHHHHHHHHHTT--B-HHHHHHHHTS-HHHHHHHHHHHHHTTSEEEEEETTEEEEEES-HHHHHHHHHHHHH-

Organism: Synechococcus elongatus (strain ATCC 33912 / PCC 7942 / FACHB-805) (NCBI:txid1140)

Radius of gyration: 18.85 Å; Cα contacts (8 Å, |Δi|>4): 278; chains: 2; bounding box: 30×57×36 Å